Protein AF-A0A507FPJ9-F1 (afdb_monomer_lite)

pLDDT: mean 82.04, std 20.24, range [40.84, 98.62]

Sequence (189 aa):
MPSSQLAMTQQPSKKLVHKPDETGFRNPSKPIAIPNSRVRCTSAMMDSIQPDQQEMPRGVCVKAYHLKPRGYTSLADWLRTPGNVLVTRAGCLPFTHPDTGHEMLLRYKASTWANPFKISQYGLAKSLELYREHLEQLLARNPVLLREFCKLKDAKEIGCFCGPDVQCHRDILLQVLDSKLHRPRADVK

Organism: NCBI:txid246404

InterPro domains:
  IPR025475 Domain of unknown function DUF4326 [PF14216] (82-178)

Secondary structure (DSSP, 8-state):
------------------PPP---------PPPPP-------------------PPPEEEE-SHHHHGGGT-SSHHHHHHSTTEEE-SPPEEEEEE-TTT--EEEEEEPPPTT---S-HHHHHHHHHHHHHHHHHHHHHHH-HHHHHHHHGGGG-SEEEESS-TTS--HHHHHHHHHHHHHS-------

Structure (mmCIF, N/CA/C/O backbone):
data_AF-A0A507FPJ9-F1
#
_entry.id   AF-A0A507FPJ9-F1
#
loop_
_atom_site.group_PDB
_atom_site.id
_atom_site.type_symbol
_atom_site.label_atom_id
_atom_site.label_alt_id
_atom_site.label_comp_id
_atom_site.label_asym_id
_atom_site.label_entity_id
_atom_site.label_seq_id
_atom_site.pdbx_PDB_ins_code
_atom_site.Cartn_x
_atom_site.Cartn_y
_atom_site.Cartn_z
_atom_site.occupancy
_atom_site.B_iso_or_equiv
_atom_site.auth_seq_id
_atom_site.auth_comp_id
_atom_site.auth_asym_id
_atom_site.auth_atom_id
_atom_site.pdbx_PDB_model_num
ATOM 1 N N . MET A 1 1 ? 38.459 -16.869 51.931 1.00 44.16 1 MET A N 1
ATOM 2 C CA . MET A 1 1 ? 39.891 -16.553 51.717 1.00 44.16 1 MET A CA 1
ATOM 3 C C . MET A 1 1 ? 40.460 -17.610 50.780 1.00 44.16 1 MET A C 1
ATOM 5 O O . MET A 1 1 ? 40.167 -18.764 51.075 1.00 44.16 1 MET A O 1
ATOM 9 N N . PRO A 1 2 ? 41.233 -17.304 49.716 1.00 62.56 2 PRO A N 1
ATOM 10 C CA . PRO A 1 2 ? 41.635 -16.015 49.114 1.00 62.56 2 PRO A CA 1
ATOM 11 C C . PRO A 1 2 ? 40.842 -15.728 47.809 1.00 62.56 2 PRO A C 1
ATOM 13 O O . PRO A 1 2 ? 40.260 -16.632 47.225 1.00 62.56 2 PRO A O 1
ATOM 16 N N . SER A 1 3 ? 40.560 -14.476 47.445 1.00 49.38 3 SER A N 1
ATOM 17 C CA . SER A 1 3 ? 41.433 -13.510 46.744 1.00 49.38 3 SER A CA 1
ATOM 18 C C . SER A 1 3 ? 41.911 -13.977 45.369 1.00 49.38 3 SER A C 1
ATOM 20 O O . SER A 1 3 ? 42.763 -14.851 45.286 1.00 49.38 3 SER A O 1
ATOM 22 N N . SER A 1 4 ? 41.428 -13.302 44.322 1.00 56.62 4 SER A N 1
ATOM 23 C CA . SER A 1 4 ? 42.289 -12.746 43.271 1.00 56.62 4 SER A CA 1
ATOM 24 C C . SER A 1 4 ? 41.540 -11.653 42.511 1.00 56.62 4 SER A C 1
ATOM 26 O O . SER A 1 4 ? 40.623 -11.903 41.734 1.00 56.62 4 SER A O 1
ATOM 28 N N . GLN A 1 5 ? 41.935 -10.418 42.814 1.00 57.00 5 GLN A N 1
ATOM 29 C CA . GLN A 1 5 ? 41.688 -9.225 42.017 1.00 57.00 5 GLN A CA 1
ATOM 30 C C . GLN A 1 5 ? 42.571 -9.268 40.765 1.00 57.00 5 GLN A C 1
ATOM 32 O O . GLN A 1 5 ? 43.706 -9.729 40.849 1.00 57.00 5 GLN A O 1
ATOM 37 N N . LEU A 1 6 ? 42.111 -8.683 39.658 1.00 57.69 6 LEU A N 1
ATOM 38 C CA . LEU A 1 6 ? 42.994 -7.972 38.729 1.00 57.69 6 LEU A CA 1
ATOM 39 C C . LEU A 1 6 ? 42.189 -6.946 37.923 1.00 57.69 6 LEU A C 1
ATOM 41 O O . LEU A 1 6 ? 41.309 -7.274 37.131 1.00 57.69 6 LEU A O 1
ATOM 45 N N . ALA A 1 7 ? 42.492 -5.684 38.213 1.00 54.84 7 ALA A N 1
ATOM 46 C CA . ALA A 1 7 ? 42.099 -4.493 37.476 1.00 54.84 7 ALA A CA 1
ATOM 47 C C . ALA A 1 7 ? 42.835 -4.415 36.131 1.00 54.84 7 ALA A C 1
ATOM 49 O O . ALA A 1 7 ? 43.941 -4.934 36.059 1.00 54.84 7 ALA A O 1
ATOM 50 N N . MET A 1 8 ? 42.279 -3.700 35.142 1.00 53.06 8 MET A N 1
ATOM 51 C CA . MET A 1 8 ? 43.000 -2.922 34.109 1.00 53.06 8 MET A CA 1
ATOM 52 C C . MET A 1 8 ? 41.997 -2.018 33.355 1.00 53.06 8 MET A C 1
ATOM 54 O O . MET A 1 8 ? 41.045 -2.507 32.760 1.00 53.06 8 MET A O 1
ATOM 58 N N . THR A 1 9 ? 41.961 -0.718 33.665 1.00 50.44 9 THR A N 1
ATOM 59 C CA . THR A 1 9 ? 42.582 0.437 32.964 1.00 50.44 9 THR A CA 1
ATOM 60 C C . THR A 1 9 ? 41.746 1.045 31.828 1.00 50.44 9 THR A C 1
ATOM 62 O O . THR A 1 9 ? 41.340 0.394 30.875 1.00 50.44 9 THR A O 1
ATOM 65 N N . GLN A 1 10 ? 41.509 2.349 31.979 1.00 54.31 10 GLN A N 1
ATOM 66 C CA . GLN A 1 10 ? 40.738 3.251 31.123 1.00 54.31 10 GLN A CA 1
ATOM 67 C C . GLN A 1 10 ? 41.487 3.617 29.832 1.00 54.31 10 GLN A C 1
ATOM 69 O O . GLN A 1 10 ? 42.711 3.719 29.858 1.00 54.31 10 GLN A O 1
ATOM 74 N N . GLN A 1 11 ? 40.755 4.021 28.786 1.00 58.66 11 GLN A N 1
ATOM 75 C CA . GLN A 1 11 ? 41.197 5.095 27.884 1.00 58.66 11 GLN A CA 1
ATOM 76 C C . GLN A 1 11 ? 40.006 5.947 27.394 1.00 58.66 11 GLN A C 1
ATOM 78 O O . GLN A 1 11 ? 39.031 5.392 26.886 1.00 58.66 11 GLN A O 1
ATOM 83 N N . PRO A 1 12 ? 40.072 7.290 27.492 1.00 59.50 12 PRO A N 1
ATOM 84 C CA . PRO A 1 12 ? 39.105 8.191 26.873 1.00 59.50 12 PRO A CA 1
ATOM 85 C C . PRO A 1 12 ? 39.518 8.558 25.437 1.00 59.50 12 PRO A C 1
ATOM 87 O O . PRO A 1 12 ? 40.620 9.051 25.192 1.00 59.50 12 PRO A O 1
ATOM 90 N N . SER A 1 13 ? 38.606 8.373 24.479 1.00 56.75 13 SER A N 1
ATOM 91 C CA . SER A 1 13 ? 38.793 8.822 23.094 1.00 56.75 13 SER A CA 1
ATOM 92 C C . SER A 1 13 ? 38.478 10.312 22.957 1.00 56.75 13 SER A C 1
ATOM 94 O O . SER A 1 13 ? 37.319 10.721 22.972 1.00 56.75 13 SER A O 1
ATOM 96 N N . LYS A 1 14 ? 39.521 11.128 22.778 1.00 55.34 14 LYS A N 1
ATOM 97 C CA . LYS A 1 14 ? 39.407 12.495 22.255 1.00 55.34 14 LYS A CA 1
ATOM 98 C C . LYS A 1 14 ? 39.259 12.432 20.735 1.00 55.34 14 LYS A C 1
ATOM 100 O O . LYS A 1 14 ? 40.135 11.893 20.062 1.00 55.34 14 LYS A O 1
ATOM 105 N N . LYS A 1 15 ? 38.222 13.060 20.183 1.00 56.34 15 LYS A N 1
ATOM 106 C CA . LYS A 1 15 ? 38.240 13.537 18.795 1.00 56.34 15 LYS A CA 1
ATOM 107 C C . LYS A 1 15 ? 37.747 14.981 18.732 1.00 56.34 15 LYS A C 1
ATOM 109 O O . LYS A 1 15 ? 36.576 15.260 18.964 1.00 56.34 15 LYS A O 1
ATOM 114 N N . LEU A 1 16 ? 38.698 15.867 18.409 1.00 50.78 16 LEU A N 1
ATOM 115 C CA . LEU A 1 16 ? 38.481 17.076 17.607 1.00 50.78 16 LEU A CA 1
ATOM 116 C C . LEU A 1 16 ? 37.726 16.659 16.320 1.00 50.78 16 LEU A C 1
ATOM 118 O O . LEU A 1 16 ? 37.778 15.494 15.934 1.00 50.78 16 LEU A O 1
ATOM 122 N N . VAL A 1 17 ? 36.981 17.488 15.600 1.00 49.41 17 VAL A N 1
ATOM 123 C CA . VAL A 1 17 ? 37.379 18.636 14.764 1.00 49.41 17 VAL A CA 1
ATOM 124 C C . VAL A 1 17 ? 36.039 19.064 14.084 1.00 49.41 17 VAL A C 1
ATOM 126 O O . VAL A 1 17 ? 35.241 18.183 13.778 1.00 49.41 17 VAL A O 1
ATOM 129 N N . HIS A 1 18 ? 35.613 20.319 13.915 1.00 47.72 18 HIS A N 1
ATOM 130 C CA . HIS A 1 18 ? 35.969 21.283 12.857 1.00 47.72 18 HIS A CA 1
ATOM 131 C C . HIS A 1 18 ? 35.068 22.521 13.025 1.00 47.72 18 HIS A C 1
ATOM 133 O O . HIS A 1 18 ? 33.878 22.390 13.308 1.00 47.72 18 HIS A O 1
ATOM 139 N N . LYS A 1 19 ? 35.641 23.710 12.814 1.00 55.19 19 LYS A N 1
ATOM 140 C CA . LYS A 1 19 ? 34.914 24.973 12.625 1.00 55.19 19 LYS A CA 1
ATOM 141 C C . LYS A 1 19 ? 34.424 25.062 11.171 1.00 55.19 19 LYS A C 1
ATOM 143 O O . LYS A 1 19 ? 35.196 24.683 10.291 1.00 55.19 19 LYS A O 1
ATOM 148 N N . PRO A 1 20 ? 33.213 25.570 10.896 1.00 60.06 20 PRO A N 1
ATOM 149 C CA . PRO A 1 20 ? 32.825 25.950 9.545 1.00 60.06 20 PRO A CA 1
ATOM 150 C C . PRO A 1 20 ? 33.378 27.335 9.176 1.00 60.06 20 PRO A C 1
ATOM 152 O O . PRO A 1 20 ? 33.357 28.268 9.977 1.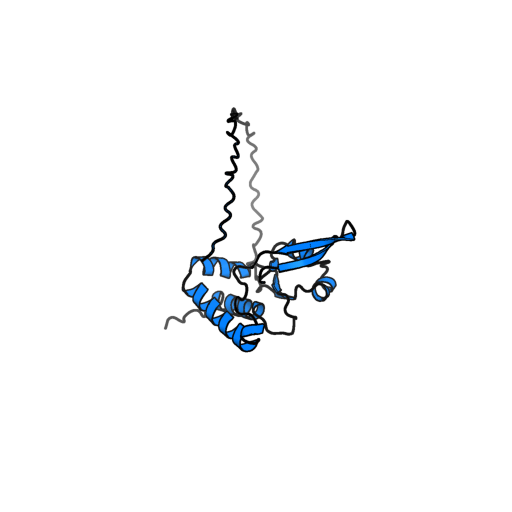00 60.06 20 PRO A O 1
ATOM 155 N N . ASP A 1 21 ? 33.899 27.400 7.956 1.00 47.50 21 ASP A N 1
ATOM 156 C CA . ASP A 1 21 ? 34.460 28.557 7.266 1.00 47.50 21 ASP A CA 1
ATOM 157 C C . ASP A 1 21 ? 33.311 29.373 6.640 1.00 47.50 21 ASP A C 1
ATOM 159 O O . ASP A 1 21 ? 32.566 28.861 5.799 1.00 47.50 21 ASP A O 1
ATOM 163 N N . GLU A 1 22 ? 33.113 30.615 7.089 1.00 49.97 22 GLU A N 1
ATOM 164 C CA . GLU A 1 22 ? 32.099 31.527 6.552 1.00 49.97 22 GLU A CA 1
ATOM 165 C C . GLU A 1 22 ? 32.683 32.314 5.376 1.00 49.97 22 GLU A C 1
ATOM 167 O O . GLU A 1 22 ? 33.272 33.384 5.537 1.00 49.97 22 GLU A O 1
ATOM 172 N N . THR A 1 23 ? 32.497 31.792 4.163 1.00 56.59 23 THR A N 1
ATOM 173 C CA . THR A 1 23 ? 32.801 32.522 2.929 1.00 56.59 23 THR A CA 1
ATOM 174 C C . THR A 1 23 ? 31.520 33.107 2.339 1.00 56.59 23 THR A C 1
ATOM 176 O O . THR A 1 23 ? 30.575 32.413 1.964 1.00 56.59 23 THR A O 1
ATOM 179 N N . GLY A 1 24 ? 31.479 34.439 2.323 1.00 49.75 24 GLY A N 1
ATOM 180 C CA . GLY A 1 24 ? 30.338 35.238 1.907 1.00 49.75 24 GLY A CA 1
ATOM 181 C C . GLY A 1 24 ? 30.054 35.183 0.408 1.00 49.75 24 GLY A C 1
ATOM 182 O O . GLY A 1 24 ? 30.927 35.418 -0.425 1.00 49.75 24 GLY A O 1
ATOM 183 N N . PHE A 1 25 ? 28.779 34.996 0.074 1.00 44.78 25 PHE A N 1
ATOM 184 C CA . PHE A 1 25 ? 28.237 35.289 -1.247 1.00 44.78 25 PHE A CA 1
ATOM 185 C C . PHE A 1 25 ? 27.666 36.712 -1.259 1.00 44.78 25 PHE A C 1
ATOM 187 O O . PHE A 1 25 ? 26.580 36.975 -0.745 1.00 44.78 25 PHE A O 1
ATOM 194 N N . ARG A 1 26 ? 28.405 37.646 -1.867 1.00 48.84 26 ARG A N 1
ATOM 195 C CA . ARG A 1 26 ? 27.863 38.932 -2.326 1.00 48.84 26 ARG A CA 1
ATOM 196 C C . ARG A 1 26 ? 27.195 38.707 -3.679 1.00 48.84 26 ARG A C 1
ATOM 198 O O . ARG A 1 26 ? 27.862 38.294 -4.621 1.00 48.84 26 ARG A O 1
ATOM 205 N N . ASN A 1 27 ? 25.907 39.013 -3.780 1.00 57.03 27 ASN A N 1
ATOM 206 C CA . ASN A 1 27 ? 25.161 38.972 -5.034 1.00 57.03 27 ASN A CA 1
ATOM 207 C C . ASN A 1 27 ? 24.647 40.389 -5.348 1.00 57.03 27 ASN A C 1
ATOM 209 O O . ASN A 1 27 ? 23.711 40.841 -4.688 1.00 57.03 27 ASN A O 1
ATOM 213 N N . PRO A 1 28 ? 25.268 41.146 -6.272 1.00 56.72 28 PRO A N 1
ATOM 214 C CA . PRO A 1 28 ? 24.718 42.417 -6.712 1.00 56.72 28 PRO A CA 1
ATOM 215 C C . PRO A 1 28 ? 23.697 42.206 -7.835 1.00 56.72 28 PRO A C 1
ATOM 217 O O . PRO A 1 28 ? 24.015 41.799 -8.954 1.00 56.72 28 PRO A O 1
ATOM 220 N N . SER A 1 29 ? 22.456 42.535 -7.492 1.00 48.34 29 SER A N 1
ATOM 221 C CA . SER A 1 29 ? 21.291 42.707 -8.349 1.00 48.34 29 SER A CA 1
ATOM 222 C C . SER A 1 29 ? 21.609 43.470 -9.640 1.00 48.34 29 SER A C 1
ATOM 224 O O . SER A 1 29 ? 22.095 44.600 -9.598 1.00 48.34 29 SER A O 1
ATOM 226 N N . LYS A 1 30 ? 21.246 42.895 -10.792 1.00 58.66 30 LYS A N 1
ATOM 227 C CA . LYS A 1 30 ? 21.051 43.643 -12.041 1.00 58.66 30 LYS A CA 1
ATOM 228 C C . LYS A 1 30 ? 19.559 43.642 -12.392 1.00 58.66 30 LYS A C 1
ATOM 230 O O . LYS A 1 30 ? 18.979 42.559 -12.465 1.00 58.66 30 LYS A O 1
ATOM 235 N N . PRO A 1 31 ? 18.928 44.804 -12.624 1.00 57.19 31 PRO A N 1
ATOM 236 C CA . PRO A 1 31 ? 17.577 44.855 -13.163 1.00 57.19 31 PRO A CA 1
ATOM 237 C C . PRO A 1 31 ? 17.602 44.508 -14.657 1.00 57.19 31 PRO A C 1
ATOM 239 O O . PRO A 1 31 ? 18.295 45.146 -15.449 1.00 57.19 31 PRO A O 1
ATOM 242 N N . ILE A 1 32 ? 16.849 43.475 -15.036 1.00 54.34 32 ILE A N 1
ATOM 243 C CA . ILE A 1 32 ? 16.578 43.124 -16.432 1.00 54.34 32 ILE A CA 1
ATOM 244 C C . ILE A 1 32 ? 15.451 44.036 -16.925 1.00 54.34 32 ILE A C 1
ATOM 246 O O . ILE A 1 32 ? 14.364 44.061 -16.348 1.00 54.34 32 ILE A O 1
ATOM 250 N N . ALA A 1 33 ? 15.721 44.796 -17.984 1.00 53.12 33 ALA A N 1
ATOM 251 C CA . ALA A 1 33 ? 14.727 45.595 -18.687 1.00 53.12 33 ALA A CA 1
ATOM 252 C C . ALA A 1 33 ? 13.754 44.676 -19.444 1.00 53.12 33 ALA A C 1
ATOM 254 O O . ALA A 1 33 ? 14.173 43.856 -20.260 1.00 53.12 33 ALA A O 1
ATOM 255 N N . ILE A 1 34 ? 12.455 44.822 -19.176 1.00 50.16 34 ILE A N 1
ATOM 256 C CA . ILE A 1 34 ? 11.380 44.109 -19.872 1.00 50.16 34 ILE A CA 1
ATOM 257 C C . ILE A 1 34 ? 10.914 44.980 -21.049 1.00 50.16 34 ILE A C 1
ATOM 259 O O . ILE A 1 34 ? 10.436 46.093 -20.812 1.00 50.16 34 ILE A O 1
ATOM 263 N N . PRO A 1 35 ? 11.007 44.521 -22.311 1.00 56.12 35 PRO A N 1
ATOM 264 C CA . PRO A 1 35 ? 10.368 45.208 -23.421 1.00 56.12 35 PRO A CA 1
ATOM 265 C C . PRO A 1 35 ? 8.852 44.985 -23.389 1.00 56.12 35 PRO A C 1
ATOM 267 O O . PRO A 1 35 ? 8.339 43.865 -23.361 1.00 56.12 35 PRO A O 1
ATOM 270 N N . ASN A 1 36 ? 8.146 46.108 -23.403 1.00 54.97 36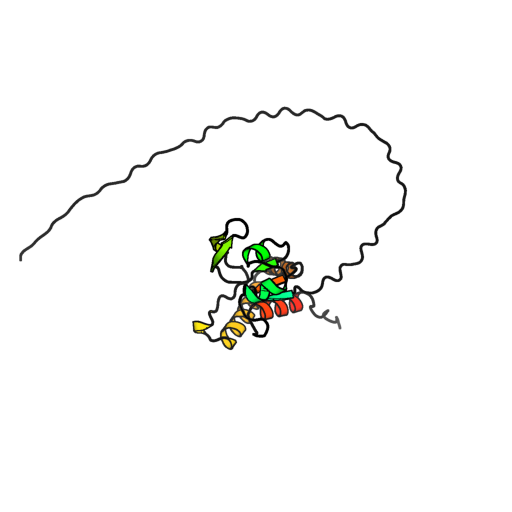 ASN A N 1
ATOM 271 C CA . ASN A 1 36 ? 6.700 46.232 -23.404 1.00 54.97 36 ASN A CA 1
ATOM 272 C C . ASN A 1 36 ? 6.152 45.788 -24.775 1.00 54.97 36 ASN A C 1
ATOM 274 O O . ASN A 1 36 ? 6.071 46.589 -25.706 1.00 54.97 36 ASN A O 1
ATOM 278 N N . SER A 1 37 ? 5.815 44.503 -24.926 1.00 52.41 37 SER A N 1
ATOM 279 C CA . SER A 1 37 ? 5.116 44.009 -26.116 1.00 52.41 37 SER A CA 1
ATOM 280 C C . SER A 1 37 ? 3.628 43.850 -25.812 1.00 52.41 37 SER A C 1
ATOM 282 O O . SER A 1 37 ? 3.195 43.002 -25.034 1.00 52.41 37 SER A O 1
ATOM 284 N N . ARG A 1 38 ? 2.832 44.735 -26.421 1.00 58.69 38 ARG A N 1
ATOM 285 C CA . ARG A 1 38 ? 1.375 44.622 -26.517 1.00 58.69 38 ARG A CA 1
ATOM 286 C C . ARG A 1 38 ? 1.032 43.329 -27.254 1.00 58.69 38 ARG A C 1
ATOM 288 O O . ARG A 1 38 ? 0.959 43.319 -28.482 1.00 58.69 38 ARG A O 1
ATOM 295 N N . VAL A 1 39 ? 0.775 42.261 -26.512 1.00 53.50 39 VAL A N 1
ATOM 296 C CA . VAL A 1 39 ? 0.065 41.101 -27.047 1.00 53.50 39 VAL A CA 1
ATOM 297 C C . VAL A 1 39 ? -1.424 41.416 -26.981 1.00 53.50 39 VAL A C 1
ATOM 299 O O . VAL A 1 39 ? -1.984 41.689 -25.920 1.00 53.50 39 VAL A O 1
ATOM 302 N N . ARG A 1 40 ? -2.048 41.460 -28.159 1.00 49.88 40 ARG A N 1
ATOM 303 C CA . ARG A 1 40 ? -3.495 41.588 -28.320 1.00 49.88 40 ARG A CA 1
ATOM 304 C C . ARG A 1 40 ? -4.152 40.365 -27.679 1.00 49.88 40 ARG A C 1
ATOM 306 O O . ARG A 1 40 ? -3.887 39.248 -2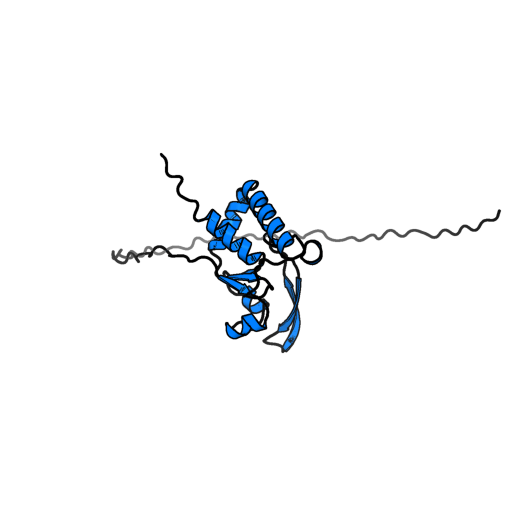8.109 1.00 49.88 40 ARG A O 1
ATOM 313 N N . CYS A 1 41 ? -5.017 40.585 -26.690 1.00 44.09 41 CYS A N 1
ATOM 314 C CA . CYS A 1 41 ? -5.957 39.572 -26.220 1.00 44.09 41 CYS A CA 1
ATOM 315 C C . CYS A 1 41 ? -6.896 39.192 -27.368 1.00 44.09 41 CYS A C 1
ATOM 317 O O . CYS A 1 41 ? -7.883 39.880 -27.626 1.00 44.09 41 CYS A O 1
ATOM 319 N N . THR A 1 42 ? -6.600 38.094 -28.057 1.00 51.22 42 THR A N 1
ATOM 320 C CA . THR A 1 42 ? -7.634 37.323 -28.740 1.00 51.22 42 THR A CA 1
ATOM 321 C C . THR A 1 42 ? -8.346 36.491 -27.682 1.00 51.22 42 THR A C 1
ATOM 323 O O . THR A 1 42 ? -7.787 35.556 -27.115 1.00 51.22 42 THR A O 1
ATOM 326 N N . SER A 1 43 ? -9.568 36.916 -27.376 1.00 55.72 43 SER A N 1
ATOM 327 C CA . SER A 1 43 ? -10.585 36.118 -26.699 1.00 55.72 43 SER A CA 1
ATOM 328 C C . SER A 1 43 ? -10.839 34.824 -27.493 1.00 55.72 43 SER A C 1
ATOM 330 O O . SER A 1 43 ? -10.769 34.861 -28.720 1.00 55.72 43 SER A O 1
ATOM 332 N N . ALA A 1 44 ? -11.174 33.734 -26.794 1.00 54.69 4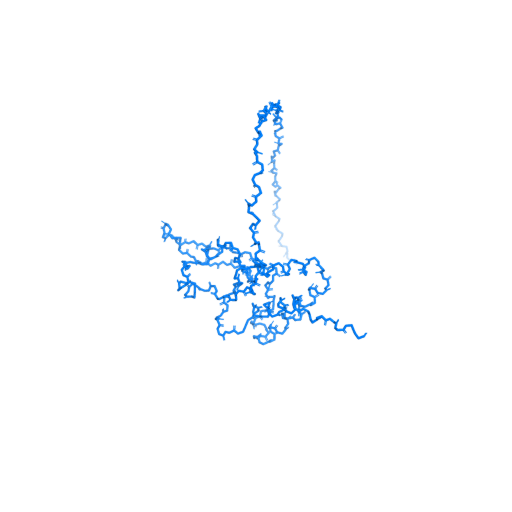4 ALA A N 1
ATOM 333 C CA . ALA A 1 44 ? -11.173 32.321 -27.218 1.00 54.69 44 ALA A CA 1
ATOM 334 C C . ALA A 1 44 ? -9.768 31.693 -27.127 1.00 54.69 44 ALA A C 1
ATOM 336 O O . ALA A 1 44 ? -8.888 32.002 -27.914 1.00 54.69 44 ALA A O 1
ATOM 337 N N . MET A 1 45 ? -9.466 30.819 -26.167 1.00 51.25 45 MET A N 1
ATOM 338 C CA . MET A 1 45 ? -10.215 29.605 -25.853 1.00 51.25 45 MET A CA 1
ATOM 339 C C . MET A 1 45 ? -10.221 29.383 -24.337 1.00 51.25 45 MET A C 1
ATOM 341 O O . MET A 1 45 ? -9.182 29.184 -23.716 1.00 51.25 45 MET A O 1
ATOM 345 N N . MET A 1 46 ? -11.405 29.455 -23.730 1.00 52.22 46 MET A N 1
ATOM 346 C CA . MET A 1 46 ? -11.624 28.877 -22.411 1.00 52.22 46 MET A CA 1
ATOM 347 C C . MET A 1 46 ? -11.678 27.368 -22.613 1.00 52.22 46 MET A C 1
ATOM 349 O O . MET A 1 46 ? -12.734 26.823 -22.941 1.00 52.22 46 MET A O 1
ATOM 353 N N . ASP A 1 47 ? -10.523 26.717 -22.485 1.00 51.75 47 ASP A N 1
ATOM 354 C CA . ASP A 1 47 ? -10.456 25.269 -22.363 1.00 51.75 47 ASP A CA 1
ATOM 355 C C . ASP A 1 47 ? -11.390 24.865 -21.228 1.00 51.75 47 ASP A C 1
ATOM 357 O O . ASP A 1 47 ? -11.222 25.230 -20.062 1.00 51.75 47 ASP A O 1
ATOM 361 N N . SER A 1 48 ? -12.453 24.176 -21.621 1.00 55.25 48 SER A N 1
ATOM 362 C CA . SER A 1 48 ? -13.427 23.604 -20.716 1.00 55.25 48 SER A CA 1
ATOM 363 C C . SER A 1 48 ? -12.702 22.539 -19.906 1.00 55.25 48 SER A C 1
ATOM 365 O O . SER A 1 48 ? -12.544 21.410 -20.365 1.00 55.25 48 SER A O 1
ATOM 367 N N . ILE A 1 49 ? -12.221 22.916 -18.720 1.00 58.09 49 ILE A N 1
ATOM 368 C CA . ILE A 1 49 ? -11.728 21.981 -17.713 1.00 58.09 49 ILE A CA 1
ATOM 369 C C . ILE A 1 49 ? -12.931 21.115 -17.338 1.00 58.09 49 ILE A C 1
ATOM 371 O O . ILE A 1 49 ? -13.770 21.498 -16.523 1.00 58.09 49 ILE A O 1
ATOM 375 N N . GLN A 1 50 ? -13.064 19.977 -18.016 1.00 54.09 50 GLN A N 1
ATOM 376 C CA . GLN A 1 50 ? -13.985 18.920 -17.628 1.00 54.09 50 GLN A CA 1
ATOM 377 C C . GLN A 1 50 ? -13.638 18.555 -16.176 1.00 54.09 50 GLN A C 1
ATOM 379 O O . GLN A 1 50 ? -12.454 18.358 -15.886 1.00 54.09 50 GLN A O 1
ATOM 384 N N . PRO A 1 51 ? -14.609 18.520 -15.246 1.00 47.53 51 PRO A N 1
ATOM 385 C CA . PRO A 1 51 ? -14.339 18.096 -13.883 1.00 47.53 51 PRO A CA 1
ATOM 386 C C . PRO A 1 51 ? -13.807 16.666 -13.936 1.00 47.53 51 PRO A C 1
ATOM 388 O O . PRO A 1 51 ? -14.505 15.758 -14.386 1.00 47.53 51 PRO A O 1
ATOM 391 N N . ASP A 1 52 ? -12.550 16.518 -13.525 1.00 52.28 52 ASP A N 1
ATOM 392 C CA . ASP A 1 52 ? -11.831 15.257 -13.403 1.00 52.28 52 ASP A CA 1
ATOM 393 C C . ASP A 1 52 ? -12.705 14.273 -12.619 1.00 52.28 52 ASP A C 1
ATOM 395 O O . ASP A 1 52 ? -12.907 14.412 -11.409 1.00 52.28 52 ASP A O 1
ATOM 399 N N . GLN A 1 53 ? -13.312 13.324 -13.334 1.00 52.81 53 GLN A N 1
ATOM 400 C CA . GLN A 1 53 ? -14.015 12.181 -12.760 1.00 52.81 53 GLN A CA 1
ATOM 401 C C . GLN A 1 53 ? -12.943 11.254 -12.191 1.00 52.81 53 GLN A C 1
ATOM 403 O O . GLN A 1 53 ? -12.650 10.200 -12.750 1.00 52.81 53 GLN A O 1
ATOM 408 N N . GLN A 1 54 ? -12.271 11.703 -11.135 1.00 59.19 54 GLN A N 1
ATOM 409 C CA . GLN A 1 54 ? -11.112 11.005 -10.618 1.00 59.19 54 GLN A CA 1
ATOM 410 C C . GLN A 1 54 ? -11.598 9.755 -9.881 1.00 59.19 54 GLN A C 1
ATOM 412 O O . GLN A 1 54 ? -12.139 9.824 -8.775 1.00 59.19 54 GLN A O 1
ATOM 417 N N . GLU A 1 55 ? -11.472 8.613 -10.554 1.00 84.06 55 GLU A N 1
ATOM 418 C CA . GLU A 1 55 ? -11.801 7.297 -10.016 1.00 84.06 55 GLU A CA 1
ATOM 419 C C . GLU A 1 55 ? -10.901 6.955 -8.818 1.00 84.06 55 GLU A C 1
ATOM 421 O O . GLU A 1 55 ? -9.755 7.398 -8.721 1.00 84.06 55 GLU A O 1
ATOM 426 N N . MET A 1 56 ? -11.414 6.132 -7.901 1.00 93.56 56 MET A N 1
ATOM 427 C CA . MET A 1 56 ? -10.649 5.648 -6.751 1.00 93.56 56 MET A CA 1
ATOM 428 C C . MET A 1 56 ? -9.337 4.961 -7.183 1.00 93.56 56 MET A C 1
ATOM 430 O O . MET A 1 56 ? -9.323 4.217 -8.170 1.00 93.56 56 MET A O 1
ATOM 434 N N . PRO A 1 57 ? -8.238 5.123 -6.420 1.00 96.25 57 PRO A N 1
ATOM 435 C CA . PRO A 1 57 ? -6.961 4.485 -6.724 1.00 96.25 57 PRO A CA 1
ATOM 436 C C . PRO A 1 57 ? -7.089 2.965 -6.838 1.00 96.25 57 PRO A C 1
ATOM 438 O O . PRO A 1 57 ? -7.716 2.303 -6.006 1.00 96.25 57 PRO A O 1
ATOM 441 N N . ARG A 1 58 ? -6.399 2.374 -7.819 1.00 95.94 58 ARG A N 1
ATOM 442 C CA . ARG A 1 58 ? -6.404 0.916 -7.987 1.00 95.94 58 ARG A CA 1
ATOM 443 C C . ARG A 1 58 ? -5.549 0.232 -6.928 1.00 95.94 58 ARG A C 1
ATOM 445 O O . ARG A 1 58 ? -4.380 0.571 -6.738 1.00 95.94 58 ARG A O 1
ATOM 452 N N . GLY A 1 59 ? -6.089 -0.809 -6.303 1.00 96.81 59 GLY A N 1
ATOM 453 C CA . GLY A 1 59 ? -5.306 -1.694 -5.450 1.00 96.81 59 GLY A CA 1
ATOM 454 C C . GLY A 1 59 ? -4.434 -2.647 -6.272 1.00 96.81 59 GLY A C 1
ATOM 455 O O . GLY A 1 59 ? -4.926 -3.298 -7.191 1.00 96.81 59 GLY A O 1
ATOM 456 N N . VAL A 1 60 ? -3.136 -2.747 -5.962 1.00 97.12 60 VAL A N 1
ATOM 457 C CA . VAL A 1 60 ? -2.203 -3.594 -6.726 1.00 97.12 60 VAL A CA 1
ATOM 458 C C . VAL A 1 60 ? -1.354 -4.505 -5.838 1.00 97.12 60 VAL A C 1
ATOM 460 O O . VAL A 1 60 ? -0.971 -4.151 -4.715 1.00 97.12 60 VAL A O 1
ATOM 463 N N . CYS A 1 61 ? -1.058 -5.705 -6.348 1.00 97.81 61 CYS A N 1
ATOM 464 C CA . CYS A 1 61 ? -0.015 -6.569 -5.803 1.00 97.81 61 CYS A CA 1
ATOM 465 C C . CYS A 1 61 ? 1.333 -6.177 -6.417 1.00 97.81 61 CYS A C 1
ATOM 467 O O . CYS A 1 61 ? 1.495 -6.238 -7.634 1.00 97.81 61 CYS A O 1
ATOM 469 N N . VAL A 1 62 ? 2.311 -5.817 -5.587 1.00 97.50 62 VAL A N 1
ATOM 470 C CA . VAL A 1 62 ? 3.621 -5.330 -6.054 1.00 97.50 62 VAL A CA 1
ATOM 471 C C . VAL A 1 62 ? 4.692 -6.423 -6.152 1.00 97.50 62 VAL A C 1
ATOM 473 O O . VAL A 1 62 ? 5.884 -6.137 -6.267 1.00 97.50 62 VAL A O 1
ATOM 476 N N . LYS A 1 63 ? 4.298 -7.702 -6.093 1.00 95.75 63 LYS A N 1
ATOM 477 C CA . LYS A 1 63 ? 5.223 -8.808 -6.372 1.00 95.75 63 LYS A CA 1
ATOM 478 C C . LYS A 1 63 ? 5.621 -8.782 -7.850 1.00 95.75 63 LYS A C 1
ATOM 480 O O . LYS A 1 63 ? 4.778 -8.565 -8.716 1.00 95.75 63 LYS A O 1
ATOM 485 N N . ALA A 1 64 ? 6.891 -9.069 -8.140 1.00 93.31 64 ALA A N 1
ATOM 486 C CA . ALA A 1 64 ? 7.461 -8.928 -9.482 1.00 93.31 64 ALA A CA 1
ATOM 487 C C . ALA A 1 64 ? 6.646 -9.638 -10.580 1.00 93.31 64 ALA A C 1
ATOM 489 O O . ALA A 1 64 ? 6.429 -9.068 -11.643 1.00 93.31 64 ALA A O 1
ATOM 490 N N . TYR A 1 65 ? 6.135 -10.845 -10.323 1.00 94.81 65 TYR A N 1
ATOM 491 C CA . TYR A 1 65 ? 5.354 -11.589 -11.320 1.00 94.81 65 TYR A CA 1
ATOM 492 C C . TYR A 1 65 ? 3.978 -10.972 -11.633 1.00 94.81 65 TYR A C 1
ATOM 494 O O . TYR A 1 65 ? 3.451 -11.215 -12.711 1.00 94.81 65 TYR A O 1
ATOM 502 N N . HIS A 1 66 ? 3.414 -10.149 -10.741 1.00 96.19 66 HIS A N 1
ATOM 503 C CA . HIS A 1 66 ? 2.190 -9.377 -11.006 1.00 96.19 66 HIS A CA 1
ATOM 504 C C . HIS A 1 66 ? 2.474 -8.012 -11.646 1.00 96.19 66 HIS A C 1
ATOM 506 O O . HIS A 1 66 ? 1.616 -7.457 -12.330 1.00 96.19 66 HIS A O 1
ATOM 512 N N . LEU A 1 67 ? 3.674 -7.471 -11.433 1.00 95.69 67 LEU A N 1
ATOM 513 C CA . LEU A 1 67 ? 4.119 -6.206 -12.012 1.00 95.69 67 LEU A CA 1
ATOM 514 C C . LEU A 1 67 ? 4.548 -6.357 -13.482 1.00 95.69 67 LEU A C 1
ATOM 516 O O . LEU A 1 67 ? 4.194 -5.514 -14.305 1.00 95.69 67 LEU A O 1
ATOM 520 N N . LYS A 1 68 ? 5.228 -7.456 -13.834 1.00 94.38 68 LYS A N 1
ATOM 521 C CA . LYS A 1 68 ? 5.739 -7.712 -15.194 1.00 94.38 68 LYS A CA 1
ATOM 522 C C . LYS A 1 68 ? 4.672 -7.642 -16.298 1.00 94.38 68 LYS A C 1
ATOM 524 O O . LYS A 1 68 ? 4.897 -6.905 -17.254 1.00 94.38 68 LYS A O 1
ATOM 529 N N . PRO A 1 69 ? 3.497 -8.299 -16.182 1.00 96.31 69 PRO A N 1
ATOM 530 C CA . PRO A 1 69 ? 2.444 -8.199 -17.199 1.00 96.31 69 PRO A CA 1
ATOM 531 C C . PRO A 1 69 ? 1.896 -6.779 -17.401 1.00 96.31 69 PRO A C 1
ATOM 533 O O . PRO A 1 69 ? 1.221 -6.517 -18.387 1.00 96.31 69 PRO A O 1
ATOM 536 N N . ARG A 1 70 ? 2.172 -5.859 -16.469 1.00 94.69 70 ARG A N 1
ATOM 537 C CA . ARG A 1 70 ? 1.733 -4.457 -16.506 1.00 94.69 70 ARG A CA 1
ATOM 538 C C . ARG A 1 70 ? 2.809 -3.510 -17.046 1.00 94.69 70 ARG A C 1
ATOM 540 O O . ARG A 1 70 ? 2.628 -2.300 -16.978 1.00 94.69 70 ARG A O 1
ATOM 547 N N . GLY A 1 71 ? 3.931 -4.047 -17.531 1.00 95.56 71 GLY A N 1
ATOM 548 C CA . GLY A 1 71 ? 5.046 -3.269 -18.077 1.00 95.56 71 GLY A CA 1
ATOM 549 C C . GLY A 1 71 ? 6.084 -2.818 -17.047 1.00 95.56 71 GLY A C 1
ATOM 550 O O . GLY A 1 71 ? 6.997 -2.083 -17.402 1.00 95.56 71 GLY A O 1
ATOM 551 N N . TYR A 1 72 ? 5.984 -3.261 -15.790 1.00 95.25 72 TYR A N 1
ATOM 552 C CA . TYR A 1 72 ? 6.965 -2.935 -14.754 1.00 95.25 72 TYR A CA 1
ATOM 553 C C . TYR A 1 72 ? 8.024 -4.024 -14.631 1.00 95.25 72 TYR A C 1
ATOM 555 O O . TYR A 1 72 ? 7.718 -5.197 -14.413 1.00 95.25 72 TYR A O 1
ATOM 563 N N . THR A 1 73 ? 9.292 -3.629 -14.686 1.00 92.56 73 THR A N 1
ATOM 564 C CA . THR A 1 73 ? 10.416 -4.577 -14.581 1.00 92.56 73 THR A CA 1
ATOM 565 C C . THR A 1 73 ? 10.681 -5.024 -13.141 1.00 92.56 73 THR A C 1
ATOM 567 O O . THR A 1 73 ? 11.103 -6.156 -12.897 1.00 92.56 73 THR A O 1
ATOM 570 N N . SER A 1 74 ? 10.416 -4.148 -12.168 1.00 93.62 74 SER A N 1
ATOM 571 C CA . SER A 1 74 ? 10.693 -4.367 -10.747 1.00 93.62 74 SER A CA 1
ATOM 572 C C . SER A 1 74 ? 9.822 -3.480 -9.848 1.00 93.62 74 SER A C 1
ATOM 574 O O . SER A 1 74 ? 9.144 -2.564 -10.314 1.00 93.62 74 SER A O 1
ATOM 576 N N . LEU A 1 75 ? 9.874 -3.705 -8.529 1.00 95.56 75 LEU A N 1
ATOM 577 C CA . LEU A 1 75 ? 9.274 -2.782 -7.558 1.00 95.56 75 LEU A CA 1
ATOM 578 C C . LEU A 1 75 ? 9.927 -1.393 -7.610 1.00 95.56 75 LEU A C 1
ATOM 580 O O . LEU A 1 75 ? 9.230 -0.397 -7.449 1.00 95.56 75 LEU A O 1
ATOM 584 N N . ALA A 1 76 ? 11.243 -1.316 -7.836 1.00 94.25 76 ALA A N 1
ATOM 585 C CA . ALA A 1 76 ? 11.946 -0.038 -7.954 1.00 94.25 76 ALA A CA 1
ATOM 586 C C . ALA A 1 76 ? 11.374 0.790 -9.111 1.00 94.25 76 ALA A C 1
ATOM 588 O O . ALA A 1 76 ? 11.137 1.985 -8.971 1.00 94.25 76 ALA A O 1
ATOM 589 N N . ASP A 1 77 ? 11.088 0.125 -10.227 1.00 94.50 77 ASP A N 1
ATOM 590 C CA . ASP A 1 77 ? 10.472 0.728 -11.401 1.00 94.50 77 ASP A CA 1
ATOM 591 C C . ASP A 1 77 ? 9.051 1.238 -11.117 1.00 94.50 77 ASP A C 1
ATOM 593 O O . ASP A 1 77 ? 8.717 2.391 -11.395 1.00 94.50 77 ASP A O 1
ATOM 597 N N . TRP A 1 78 ? 8.243 0.416 -10.440 1.00 96.88 78 TRP A N 1
ATOM 598 C CA . TRP A 1 78 ? 6.899 0.796 -10.002 1.00 96.88 78 TRP A CA 1
ATOM 599 C C . TRP A 1 78 ? 6.905 1.993 -9.037 1.00 96.88 78 TRP A C 1
ATOM 601 O O . TRP A 1 78 ? 6.069 2.883 -9.170 1.00 96.88 78 TRP A O 1
ATOM 611 N N . LEU A 1 79 ? 7.864 2.055 -8.105 1.00 96.50 79 LEU A N 1
ATOM 612 C CA . LEU A 1 79 ? 8.015 3.160 -7.146 1.00 96.50 79 LEU A CA 1
ATOM 613 C C . LEU A 1 79 ? 8.457 4.479 -7.794 1.00 96.50 79 LEU A C 1
ATOM 615 O O . LEU A 1 79 ? 8.186 5.539 -7.236 1.00 96.50 79 LEU A O 1
ATOM 619 N N . ARG A 1 80 ? 9.136 4.436 -8.948 1.00 95.12 80 ARG A N 1
ATOM 620 C CA . ARG A 1 80 ? 9.520 5.645 -9.700 1.00 95.12 80 ARG A CA 1
ATOM 621 C C . ARG A 1 80 ? 8.350 6.278 -10.447 1.00 95.12 80 ARG A C 1
ATOM 623 O O . ARG A 1 80 ? 8.452 7.429 -10.856 1.00 95.12 80 ARG A O 1
ATOM 630 N N . THR A 1 81 ? 7.256 5.544 -10.641 1.00 96.56 81 THR A N 1
ATOM 631 C CA . THR A 1 81 ? 6.080 6.065 -11.341 1.00 96.56 81 THR A CA 1
ATOM 632 C C . THR A 1 81 ? 5.326 7.051 -10.444 1.00 96.56 81 THR A C 1
ATOM 634 O O . THR A 1 81 ? 4.896 6.666 -9.353 1.00 96.56 81 THR A O 1
ATOM 637 N N . PRO A 1 82 ? 5.111 8.304 -10.886 1.00 96.69 82 PRO A N 1
ATOM 638 C CA . PRO A 1 82 ? 4.336 9.276 -10.123 1.00 96.69 82 PRO A CA 1
ATOM 639 C C . PRO A 1 82 ? 2.923 8.770 -9.811 1.00 96.69 82 PRO A C 1
ATOM 641 O O . PRO A 1 82 ? 2.268 8.155 -10.653 1.00 96.69 82 PRO A O 1
ATOM 644 N N . GLY A 1 83 ? 2.456 9.030 -8.589 1.00 96.12 83 GLY A N 1
ATOM 645 C CA . GLY A 1 83 ? 1.132 8.616 -8.116 1.00 96.12 83 GLY A CA 1
ATOM 646 C C . GLY A 1 83 ? 1.050 7.179 -7.588 1.00 96.12 83 GLY A C 1
ATOM 647 O O . GLY A 1 83 ? 0.021 6.812 -7.026 1.00 96.12 83 GLY A O 1
ATOM 648 N N . ASN A 1 84 ? 2.101 6.366 -7.708 1.00 97.94 84 ASN A N 1
ATOM 649 C CA . ASN A 1 84 ? 2.137 5.043 -7.086 1.00 97.94 84 ASN A CA 1
ATOM 650 C C . ASN A 1 84 ? 2.527 5.152 -5.603 1.00 97.94 84 ASN A C 1
ATOM 652 O O . ASN A 1 84 ? 3.541 5.757 -5.255 1.00 97.94 84 ASN A O 1
ATOM 656 N N . VAL A 1 85 ? 1.737 4.543 -4.714 1.00 98.19 85 VAL A N 1
ATOM 657 C CA . VAL A 1 85 ? 1.921 4.631 -3.257 1.00 98.19 85 VAL A CA 1
ATOM 658 C C . VAL A 1 85 ? 2.056 3.242 -2.640 1.00 98.19 85 VAL A C 1
ATOM 660 O O . VAL A 1 85 ? 1.125 2.439 -2.646 1.00 98.19 85 VAL A O 1
ATOM 663 N N . LEU A 1 86 ? 3.214 2.948 -2.048 1.00 98.25 86 LEU A N 1
ATOM 664 C CA . LEU A 1 86 ? 3.435 1.704 -1.309 1.00 98.25 86 LEU A CA 1
ATOM 665 C C . LEU A 1 86 ? 2.912 1.834 0.130 1.00 98.25 86 LEU A C 1
ATOM 667 O O . LEU A 1 86 ? 3.324 2.733 0.862 1.00 98.25 86 LEU A O 1
ATOM 671 N N . VAL A 1 87 ? 2.045 0.913 0.565 1.00 97.81 87 VAL A N 1
ATOM 672 C CA . VAL A 1 87 ? 1.424 0.937 1.910 1.00 97.81 87 VAL A CA 1
ATOM 673 C C . VAL A 1 87 ? 1.924 -0.184 2.818 1.00 97.81 87 VAL A C 1
ATOM 675 O O . VAL A 1 87 ? 1.190 -0.735 3.632 1.00 97.81 87 VAL A O 1
ATOM 678 N N . THR A 1 88 ? 3.183 -0.586 2.670 1.00 97.31 88 THR A N 1
ATOM 679 C CA . THR A 1 88 ? 3.754 -1.727 3.397 1.00 97.31 88 THR A CA 1
ATOM 680 C C . THR A 1 88 ? 4.621 -1.287 4.571 1.00 97.31 88 THR A C 1
ATOM 682 O O . THR A 1 88 ? 5.056 -0.139 4.663 1.00 97.31 88 THR A O 1
ATOM 685 N N . ARG A 1 89 ? 4.932 -2.233 5.462 1.00 97.31 89 ARG A N 1
ATOM 686 C CA . ARG A 1 89 ? 5.998 -2.067 6.464 1.00 97.31 89 ARG A CA 1
ATOM 687 C C . ARG A 1 89 ? 7.351 -1.878 5.768 1.00 97.31 89 ARG A C 1
ATOM 689 O O . ARG A 1 89 ? 7.477 -2.239 4.600 1.00 97.31 89 ARG A O 1
ATOM 696 N N . ALA A 1 90 ? 8.342 -1.341 6.480 1.00 97.12 90 ALA A N 1
ATOM 697 C CA . ALA A 1 90 ? 9.698 -1.197 5.952 1.00 97.12 90 ALA A CA 1
ATOM 698 C C . ALA A 1 90 ? 10.255 -2.557 5.519 1.00 97.12 90 ALA A C 1
ATOM 700 O O . ALA A 1 90 ? 9.955 -3.583 6.138 1.00 97.12 90 ALA A O 1
ATOM 701 N N . GLY A 1 91 ? 11.069 -2.562 4.471 1.00 95.88 91 GLY A N 1
ATOM 702 C CA . GLY A 1 91 ? 11.626 -3.795 3.945 1.00 95.88 91 GLY A CA 1
ATOM 703 C C . GLY A 1 91 ? 12.837 -3.582 3.055 1.00 95.88 91 GLY A C 1
ATOM 704 O O . GLY A 1 91 ? 13.244 -2.459 2.749 1.00 95.88 91 GLY A O 1
ATOM 705 N N . CYS A 1 92 ? 13.430 -4.710 2.689 1.00 95.50 92 CYS A N 1
ATOM 706 C CA . CYS A 1 92 ? 14.610 -4.807 1.854 1.00 95.50 92 CYS A CA 1
ATOM 707 C C . CYS A 1 92 ? 14.398 -5.992 0.917 1.00 95.50 92 CYS A C 1
ATOM 709 O O . CYS A 1 92 ? 14.133 -7.095 1.392 1.00 95.50 92 CYS A O 1
ATOM 711 N N . LEU A 1 93 ? 14.475 -5.762 -0.390 1.00 93.19 93 LEU A N 1
ATOM 712 C CA . LEU A 1 93 ? 14.284 -6.804 -1.395 1.00 93.19 93 LEU A CA 1
ATOM 713 C C . LEU A 1 93 ? 15.468 -6.817 -2.358 1.00 93.19 93 LEU A C 1
ATOM 715 O O . LEU A 1 93 ? 15.884 -5.740 -2.796 1.00 93.19 93 LEU A O 1
ATOM 719 N N . PRO A 1 94 ? 16.002 -7.998 -2.706 1.00 92.25 94 PRO A N 1
ATOM 720 C CA . PRO A 1 94 ? 16.941 -8.094 -3.807 1.00 92.25 94 PRO A CA 1
ATOM 721 C C . PRO A 1 94 ? 16.231 -7.739 -5.117 1.00 92.25 94 PRO A C 1
ATOM 723 O O . PRO A 1 94 ? 15.065 -8.085 -5.327 1.00 92.25 94 PRO A O 1
ATOM 726 N N . PHE A 1 95 ? 16.930 -7.032 -5.993 1.00 90.62 95 PHE A N 1
ATOM 727 C CA . PHE A 1 95 ? 16.507 -6.790 -7.365 1.00 90.62 95 PHE A CA 1
ATOM 728 C C . PHE A 1 95 ? 17.730 -6.728 -8.276 1.00 90.62 95 PHE A C 1
ATOM 730 O O . PHE A 1 95 ? 18.811 -6.321 -7.856 1.00 90.62 95 PHE A O 1
ATOM 737 N N . THR A 1 96 ? 17.550 -7.112 -9.532 1.00 88.69 96 THR A N 1
ATOM 738 C CA . THR A 1 96 ? 18.577 -6.966 -10.564 1.00 88.69 96 THR A CA 1
ATOM 739 C C . THR A 1 96 ? 18.436 -5.590 -11.201 1.00 88.69 96 THR A C 1
ATOM 741 O O . THR A 1 96 ? 17.347 -5.232 -11.658 1.00 88.69 96 THR A O 1
ATOM 744 N N . HIS A 1 97 ? 19.511 -4.806 -11.217 1.00 86.31 97 HIS A N 1
ATOM 745 C CA . HIS A 1 97 ? 19.499 -3.504 -11.875 1.00 86.31 97 HIS A CA 1
ATOM 746 C C . HIS A 1 97 ? 19.368 -3.690 -13.397 1.00 86.31 97 HIS A C 1
ATOM 748 O O . HIS A 1 97 ? 20.156 -4.446 -13.968 1.00 86.31 97 HIS A O 1
ATOM 754 N N . PRO A 1 98 ? 18.413 -3.018 -14.070 1.00 81.38 98 PRO A N 1
ATOM 755 C CA . PRO A 1 98 ? 18.139 -3.266 -15.485 1.00 81.38 98 PRO A CA 1
ATOM 756 C C . PRO A 1 98 ? 19.333 -2.923 -16.384 1.00 81.38 98 PRO A C 1
ATOM 758 O O . PRO A 1 98 ? 19.597 -3.652 -17.332 1.00 81.38 98 PRO A O 1
ATOM 761 N N . ASP A 1 99 ? 20.088 -1.873 -16.048 1.00 86.06 99 ASP A N 1
ATOM 762 C CA . ASP A 1 99 ? 21.175 -1.393 -16.914 1.00 86.06 99 ASP A CA 1
ATOM 763 C C . ASP A 1 99 ? 22.504 -2.134 -16.700 1.00 86.06 99 ASP A C 1
ATOM 765 O O . ASP A 1 99 ? 23.331 -2.184 -17.603 1.00 86.06 99 ASP A O 1
ATOM 769 N N . THR A 1 100 ? 22.740 -2.694 -15.507 1.00 90.31 100 THR A N 1
ATOM 770 C CA . THR A 1 100 ? 24.042 -3.297 -15.154 1.00 90.31 100 THR A CA 1
ATOM 771 C C . THR A 1 100 ? 23.974 -4.809 -14.992 1.00 90.31 100 THR A C 1
ATOM 773 O O . THR A 1 100 ? 25.009 -5.463 -14.978 1.00 90.31 100 THR A O 1
ATOM 776 N N . GLY A 1 101 ? 22.780 -5.384 -14.818 1.00 89.94 101 GLY A N 1
ATOM 777 C CA . GLY A 1 101 ? 22.606 -6.807 -14.520 1.00 89.94 101 GLY A CA 1
ATOM 778 C C . GLY A 1 101 ? 23.077 -7.221 -13.121 1.00 89.94 101 GLY A C 1
ATOM 779 O O . GLY A 1 101 ? 22.983 -8.394 -12.772 1.00 89.94 101 GLY A O 1
ATOM 780 N N . HIS A 1 102 ? 23.567 -6.287 -12.299 1.00 91.00 102 HIS A N 1
ATOM 781 C CA . HIS A 1 102 ? 24.064 -6.593 -10.960 1.00 91.00 102 HIS A CA 1
ATOM 782 C C . HIS A 1 102 ? 22.909 -6.736 -9.964 1.00 91.00 102 HIS A C 1
ATOM 784 O O . HIS A 1 102 ? 21.929 -5.984 -10.007 1.00 91.00 102 HIS A O 1
ATOM 790 N N . GLU A 1 103 ? 23.048 -7.672 -9.027 1.00 92.75 103 GLU A N 1
ATOM 791 C CA . GLU A 1 103 ? 22.137 -7.784 -7.893 1.00 92.75 103 GLU A CA 1
ATOM 792 C C . GLU A 1 103 ? 22.362 -6.637 -6.903 1.00 92.75 103 GLU A C 1
ATOM 794 O O . GLU A 1 103 ? 23.480 -6.340 -6.481 1.00 92.75 103 GLU A O 1
ATOM 799 N N . MET A 1 104 ? 21.271 -5.985 -6.522 1.00 92.81 104 MET A N 1
ATOM 800 C CA . MET A 1 104 ? 21.246 -4.871 -5.586 1.00 92.81 104 MET A CA 1
ATOM 801 C C . MET A 1 104 ? 20.123 -5.062 -4.567 1.00 92.81 104 MET A C 1
ATOM 803 O O . MET A 1 104 ? 19.190 -5.837 -4.767 1.00 92.81 104 MET A O 1
ATOM 807 N N . LEU A 1 105 ? 20.188 -4.323 -3.459 1.00 94.06 105 LEU A N 1
ATOM 808 C CA . LEU A 1 105 ? 19.152 -4.324 -2.428 1.00 94.06 105 LEU A CA 1
ATOM 809 C C . LEU A 1 105 ? 18.324 -3.039 -2.495 1.00 94.06 105 LEU A C 1
ATOM 811 O O . LEU A 1 105 ? 18.822 -1.951 -2.207 1.00 94.06 105 LEU A O 1
ATOM 815 N N . LEU A 1 106 ? 17.035 -3.169 -2.806 1.00 94.81 106 LEU A N 1
ATOM 816 C CA . LEU A 1 106 ? 16.067 -2.084 -2.705 1.00 94.81 106 LEU A CA 1
ATOM 817 C C . LEU A 1 106 ? 15.567 -1.992 -1.264 1.00 94.81 106 LEU A C 1
ATOM 819 O O . LEU A 1 106 ? 14.827 -2.860 -0.799 1.00 94.81 106 LEU A O 1
ATOM 823 N N . ARG A 1 107 ? 15.936 -0.916 -0.567 1.00 96.81 107 ARG A N 1
ATOM 824 C CA . ARG A 1 107 ? 15.415 -0.587 0.766 1.00 96.81 107 ARG A CA 1
ATOM 825 C C . ARG A 1 107 ? 14.297 0.437 0.642 1.00 96.81 107 ARG A C 1
ATOM 827 O O . ARG A 1 107 ? 14.486 1.482 0.027 1.00 96.81 107 ARG A O 1
ATOM 834 N N . TYR A 1 108 ? 13.159 0.165 1.267 1.00 95.62 108 TYR A N 1
ATOM 835 C CA . TYR A 1 108 ? 12.021 1.080 1.295 1.00 95.62 108 TYR A CA 1
ATOM 836 C C . TYR A 1 108 ? 11.533 1.295 2.726 1.00 95.62 108 TYR A C 1
ATOM 838 O O . TYR A 1 108 ? 11.590 0.405 3.582 1.00 95.62 108 TYR A O 1
ATOM 846 N N . LYS A 1 109 ? 11.076 2.519 2.992 1.00 97.00 109 LYS A N 1
ATOM 847 C CA . LYS A 1 109 ? 10.594 2.933 4.310 1.00 97.00 109 LYS A CA 1
ATOM 848 C C . LYS A 1 109 ? 9.203 2.363 4.577 1.00 97.00 109 LYS A C 1
ATOM 850 O O . LYS A 1 109 ? 8.462 2.038 3.652 1.00 97.00 109 LYS A O 1
ATOM 855 N N . ALA A 1 110 ? 8.862 2.246 5.858 1.00 97.12 110 ALA A N 1
ATOM 856 C CA . ALA A 1 110 ? 7.501 1.923 6.252 1.00 97.12 110 ALA A CA 1
ATOM 857 C C . ALA A 1 110 ? 6.570 3.059 5.829 1.00 97.12 110 ALA A C 1
ATOM 859 O O . ALA A 1 110 ? 6.882 4.231 6.040 1.00 97.12 110 ALA A O 1
ATOM 860 N N . SER A 1 111 ? 5.429 2.695 5.257 1.00 97.44 111 SER A N 1
ATOM 861 C CA . SER A 1 111 ? 4.339 3.635 5.034 1.00 97.44 111 SER A CA 1
ATOM 862 C C . SER A 1 111 ? 3.706 4.031 6.363 1.00 97.44 111 SER A C 1
ATOM 864 O O . SER A 1 111 ? 3.528 3.181 7.237 1.00 97.44 111 SER A O 1
ATOM 866 N N . THR A 1 112 ? 3.280 5.288 6.476 1.00 97.12 112 THR A N 1
ATOM 867 C CA . THR A 1 112 ? 2.415 5.757 7.571 1.00 97.12 112 THR A CA 1
ATOM 868 C C . THR A 1 112 ? 1.137 4.922 7.675 1.00 97.12 112 THR A C 1
ATOM 870 O O . THR A 1 112 ? 0.606 4.736 8.763 1.00 97.12 112 THR A O 1
ATOM 873 N N . TRP A 1 113 ? 0.675 4.370 6.548 1.00 98.06 113 TRP A N 1
ATOM 874 C CA . TRP A 1 113 ? -0.552 3.583 6.449 1.00 98.06 113 TRP A CA 1
ATOM 875 C C . TRP A 1 113 ? -0.312 2.070 6.517 1.00 98.06 113 TRP A C 1
ATOM 877 O O . TRP A 1 113 ? -1.211 1.286 6.218 1.00 98.06 113 TRP A O 1
ATOM 887 N N . ALA A 1 114 ? 0.897 1.629 6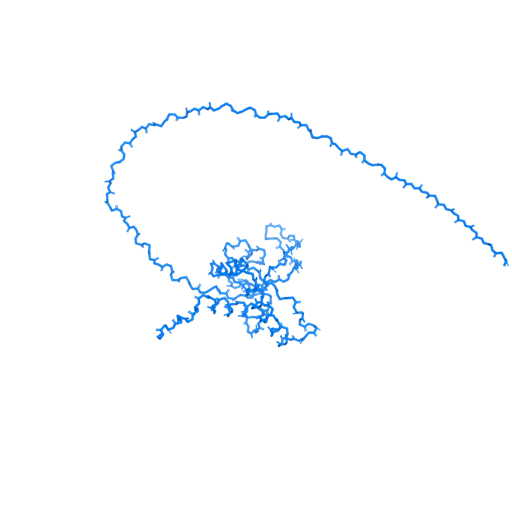.869 1.00 98.00 114 ALA A N 1
ATOM 888 C CA . ALA A 1 114 ? 1.199 0.209 6.997 1.00 98.00 114 ALA A CA 1
ATOM 889 C C . ALA A 1 114 ? 0.394 -0.436 8.135 1.00 98.00 114 ALA A C 1
ATOM 891 O O . ALA A 1 114 ? 0.218 0.158 9.194 1.00 98.00 114 ALA A O 1
ATOM 892 N N . ASN A 1 115 ? -0.027 -1.690 7.954 1.00 98.12 115 ASN A N 1
ATOM 893 C CA . ASN A 1 115 ? -0.645 -2.457 9.035 1.00 98.12 115 ASN A CA 1
ATOM 894 C C . ASN A 1 115 ? 0.389 -2.804 10.133 1.00 98.12 115 ASN A C 1
ATOM 896 O O . ASN A 1 115 ? 1.360 -3.518 9.835 1.00 98.12 115 ASN A O 1
ATOM 900 N N . PRO A 1 116 ? 0.200 -2.350 11.390 1.00 97.81 116 PRO A N 1
ATOM 901 C CA . PRO A 1 116 ? 1.107 -2.677 12.487 1.00 97.81 116 PRO A CA 1
ATOM 902 C C . PRO A 1 116 ? 0.867 -4.084 13.070 1.00 97.81 116 PRO A C 1
ATOM 904 O O . PRO A 1 116 ? 1.769 -4.649 13.692 1.00 97.81 116 PRO A O 1
ATOM 907 N N . PHE A 1 117 ? -0.303 -4.690 12.845 1.00 98.19 117 PHE A N 1
ATOM 908 C CA . PHE A 1 117 ? -0.702 -5.974 13.423 1.00 98.19 117 PHE A CA 1
ATOM 909 C C . PHE A 1 117 ? -0.230 -7.138 12.553 1.00 98.19 117 PHE A C 1
ATOM 911 O O . PHE A 1 117 ? -0.736 -7.379 11.458 1.00 98.19 117 PHE A O 1
ATOM 918 N N . LYS A 1 118 ? 0.764 -7.893 13.027 1.00 96.38 118 LYS A N 1
ATOM 919 C CA . LYS A 1 118 ? 1.363 -8.986 12.249 1.00 96.38 118 LYS A CA 1
ATOM 920 C C . LYS A 1 118 ? 0.423 -10.194 12.168 1.00 96.38 118 LYS A C 1
ATOM 922 O O . LYS A 1 118 ? -0.052 -10.676 13.191 1.00 96.38 118 LYS A O 1
ATOM 927 N N . ILE A 1 119 ? 0.267 -10.757 10.969 1.00 96.62 119 ILE A N 1
ATOM 928 C CA . ILE A 1 119 ? -0.501 -11.998 10.747 1.00 96.62 119 ILE A CA 1
ATOM 929 C C . ILE A 1 119 ? 0.042 -13.154 11.600 1.00 96.62 119 ILE A C 1
ATOM 931 O O . ILE A 1 119 ? -0.738 -13.923 12.141 1.00 96.62 119 ILE A O 1
ATOM 935 N N . SER A 1 120 ? 1.362 -13.246 11.793 1.00 96.75 120 SER A N 1
ATOM 936 C CA . SER A 1 120 ? 1.983 -14.287 12.627 1.00 96.75 120 SER A CA 1
ATOM 937 C C . SER A 1 120 ? 1.558 -14.251 14.100 1.00 96.75 120 SER A C 1
ATOM 939 O O . SER A 1 120 ? 1.778 -15.223 14.807 1.00 96.75 120 SER A O 1
ATOM 941 N N . GLN A 1 121 ? 1.011 -13.127 14.573 1.00 98.06 121 GLN A N 1
ATOM 942 C CA . GLN A 1 121 ? 0.580 -12.948 15.959 1.00 98.06 121 GLN A CA 1
ATOM 943 C C . GLN A 1 121 ? -0.937 -13.092 16.121 1.00 98.06 121 GLN A C 1
ATOM 945 O O . GLN A 1 121 ? -1.386 -13.637 17.121 1.00 98.06 121 GLN A O 1
ATOM 950 N N . TYR A 1 122 ? -1.720 -12.603 15.156 1.00 97.69 122 TYR A N 1
ATOM 951 C CA . TYR A 1 122 ? -3.180 -12.497 15.287 1.00 97.69 122 TYR A CA 1
ATOM 952 C C . TYR A 1 122 ? -3.957 -13.377 14.294 1.00 97.69 122 TYR A C 1
ATOM 954 O O . TYR A 1 122 ? -5.166 -13.530 14.418 1.00 97.69 122 TYR A O 1
ATOM 962 N N . GLY A 1 123 ? -3.297 -13.944 13.284 1.00 97.69 123 GLY A N 1
ATOM 963 C CA . GLY A 1 123 ? -3.969 -14.483 12.101 1.00 97.69 123 GLY A CA 1
ATOM 964 C C . GLY A 1 123 ? -4.469 -13.376 11.164 1.00 97.69 123 GLY A C 1
ATOM 965 O O . GLY A 1 123 ? -4.427 -12.189 11.494 1.00 97.69 123 GLY A O 1
ATOM 966 N N . LEU A 1 124 ? -4.906 -13.755 9.957 1.00 96.50 124 LEU A N 1
ATOM 967 C CA . LEU A 1 124 ? -5.300 -12.790 8.922 1.00 96.50 124 LEU A CA 1
ATOM 968 C C . LEU A 1 124 ? -6.540 -11.989 9.340 1.00 96.50 124 LEU A C 1
ATOM 970 O O . LEU A 1 124 ? -6.479 -10.765 9.376 1.00 96.50 124 LEU A O 1
ATOM 974 N N . ALA A 1 125 ? -7.629 -12.672 9.703 1.00 97.75 125 ALA A N 1
ATOM 975 C CA . ALA A 1 125 ? -8.903 -12.028 10.022 1.00 97.75 125 ALA A CA 1
ATOM 976 C C . ALA A 1 125 ? -8.766 -11.005 11.161 1.00 97.75 125 ALA A C 1
ATOM 978 O O . ALA A 1 125 ? -9.105 -9.836 10.984 1.00 97.75 125 ALA A O 1
ATOM 979 N N . LYS A 1 126 ? -8.167 -11.402 12.293 1.00 98.44 126 LYS A N 1
ATOM 980 C CA . LYS A 1 126 ? -7.998 -10.497 13.437 1.00 98.44 126 LYS A CA 1
ATOM 981 C C . LYS A 1 126 ? -6.993 -9.376 13.163 1.00 98.44 126 LYS A C 1
ATOM 983 O O . LYS A 1 126 ? -7.202 -8.255 13.608 1.00 98.44 126 LYS A O 1
ATOM 988 N N . SER A 1 127 ? -5.920 -9.636 12.407 1.00 98.50 127 SER A N 1
ATOM 989 C CA . SER A 1 127 ? -4.979 -8.586 11.974 1.00 98.50 127 SER A CA 1
ATOM 990 C C . SER A 1 127 ? -5.678 -7.497 11.151 1.00 98.50 127 SER A C 1
ATOM 992 O O . SER A 1 127 ? -5.384 -6.315 11.323 1.00 98.50 127 SER A O 1
ATOM 994 N N . LEU A 1 128 ? -6.603 -7.889 10.274 1.00 98.56 128 LEU A N 1
ATOM 995 C CA . LEU A 1 128 ? -7.383 -6.979 9.439 1.00 98.56 128 LEU A CA 1
ATOM 996 C C . LEU A 1 128 ? -8.434 -6.203 10.242 1.00 98.56 128 LEU A C 1
ATOM 998 O O . LEU A 1 128 ? -8.549 -4.991 10.071 1.00 98.56 128 LEU A O 1
ATOM 1002 N N . GLU A 1 129 ? -9.142 -6.870 11.150 1.00 98.56 129 GLU A N 1
ATOM 1003 C CA . GLU A 1 129 ? -10.079 -6.239 12.089 1.00 98.56 129 GLU A CA 1
ATOM 1004 C C . GLU A 1 129 ? -9.382 -5.155 12.927 1.00 98.56 129 GLU A C 1
ATOM 1006 O O . GLU A 1 129 ? -9.761 -3.986 12.867 1.00 98.56 129 GLU A O 1
ATOM 1011 N N . LEU A 1 130 ? -8.282 -5.512 13.604 1.00 98.62 130 LEU A N 1
ATOM 1012 C CA . LEU A 1 130 ? -7.487 -4.578 14.407 1.00 98.62 130 LEU A CA 1
ATOM 1013 C C . LEU A 1 130 ? -6.947 -3.416 13.567 1.00 98.62 130 LEU A C 1
ATOM 1015 O O . LEU A 1 130 ? -6.903 -2.275 14.028 1.00 98.62 130 LEU A O 1
ATOM 1019 N N . TYR A 1 131 ? -6.533 -3.686 12.326 1.00 98.62 131 TYR A N 1
ATOM 1020 C CA . TYR A 1 131 ? -6.055 -2.643 11.424 1.00 98.62 131 TYR A CA 1
ATOM 1021 C C . TYR A 1 131 ? -7.145 -1.632 11.075 1.00 98.62 131 TYR A C 1
ATOM 1023 O O . TYR A 1 131 ? -6.872 -0.432 11.102 1.00 98.62 131 TYR A O 1
ATOM 1031 N N . ARG A 1 132 ? -8.369 -2.092 10.785 1.00 98.62 132 ARG A N 1
ATOM 1032 C CA . ARG A 1 132 ? -9.509 -1.203 10.525 1.00 98.62 132 ARG A CA 1
ATOM 1033 C C . ARG A 1 132 ? -9.782 -0.307 11.727 1.00 98.62 132 ARG A C 1
ATOM 1035 O O . ARG A 1 132 ? -9.803 0.910 11.569 1.00 98.62 132 ARG A O 1
ATOM 1042 N N . GLU A 1 133 ? -9.930 -0.897 12.911 1.00 98.50 133 GLU A N 1
ATOM 1043 C CA . GLU A 1 133 ? -10.199 -0.152 14.146 1.00 98.50 133 GLU A CA 1
ATOM 1044 C C . GLU A 1 133 ? -9.104 0.882 14.424 1.00 98.50 133 GLU A C 1
ATOM 1046 O O . GLU A 1 133 ? -9.388 2.049 14.701 1.00 98.50 133 GLU A O 1
ATOM 1051 N N . HIS A 1 134 ? -7.839 0.476 14.298 1.00 98.31 134 HIS A N 1
ATOM 1052 C CA . HIS A 1 134 ? -6.699 1.365 14.479 1.00 98.31 134 HIS A CA 1
ATOM 1053 C C . HIS A 1 134 ? -6.718 2.533 13.493 1.00 98.31 134 HIS A C 1
ATOM 1055 O O . HIS A 1 134 ? -6.529 3.677 13.904 1.00 98.31 134 HIS A O 1
ATOM 1061 N N . LEU A 1 135 ? -6.952 2.258 12.207 1.00 98.31 135 LEU A N 1
ATOM 1062 C CA . LEU A 1 135 ? -6.995 3.281 11.170 1.00 98.31 135 LEU A CA 1
ATOM 1063 C C . LEU A 1 135 ? -8.137 4.271 11.430 1.00 98.31 135 LEU A C 1
ATOM 1065 O O . LEU A 1 135 ? -7.920 5.479 11.411 1.00 98.31 135 LEU A O 1
ATOM 1069 N N . GLU A 1 136 ? -9.336 3.788 11.742 1.00 97.56 136 GLU A N 1
ATOM 1070 C CA . GLU A 1 136 ? -10.486 4.646 12.040 1.00 97.56 136 GLU A CA 1
ATOM 1071 C C . GLU A 1 136 ? -10.244 5.532 13.266 1.00 97.56 136 GLU A C 1
ATOM 1073 O O . GLU A 1 136 ? -10.492 6.739 13.211 1.00 97.56 136 GLU A O 1
ATOM 1078 N N . GLN A 1 137 ? -9.690 4.969 14.344 1.00 98.00 137 GLN A N 1
ATOM 1079 C CA . GLN A 1 137 ? -9.331 5.726 15.545 1.00 98.00 137 GLN A CA 1
ATOM 1080 C C . GLN A 1 137 ? -8.233 6.760 15.268 1.00 98.00 137 GLN A C 1
ATOM 1082 O O . GLN A 1 137 ? -8.326 7.896 15.742 1.00 98.00 137 GLN A O 1
ATOM 1087 N N . LEU A 1 138 ? -7.206 6.389 14.497 1.00 97.19 138 LEU A N 1
ATOM 1088 C CA . LEU A 1 138 ? -6.105 7.274 14.114 1.00 97.19 138 LEU A CA 1
ATOM 1089 C C . LEU A 1 138 ? -6.625 8.494 13.346 1.00 97.19 138 LEU A C 1
ATOM 1091 O O . LEU A 1 138 ? -6.265 9.627 13.666 1.00 97.19 138 LEU A O 1
ATOM 1095 N N . LEU A 1 139 ? -7.506 8.266 12.370 1.00 97.50 139 LEU A N 1
ATOM 1096 C CA . LEU A 1 139 ? -8.079 9.322 11.537 1.00 97.50 139 LEU A CA 1
ATOM 1097 C C . LEU A 1 139 ? -9.092 10.187 12.301 1.00 97.50 139 LEU A C 1
ATOM 1099 O O . LEU A 1 139 ? -9.143 11.395 12.084 1.00 97.50 139 LEU A O 1
ATOM 1103 N N . ALA A 1 140 ? -9.874 9.604 13.215 1.00 96.44 140 ALA A N 1
ATOM 1104 C CA . ALA A 1 140 ? -10.834 10.349 14.033 1.00 96.44 140 ALA A CA 1
ATOM 1105 C C . ALA A 1 140 ? -10.148 11.307 15.021 1.00 96.44 140 ALA A C 1
ATOM 1107 O O . ALA A 1 140 ? -10.645 12.403 15.270 1.00 96.44 140 ALA A O 1
ATOM 1108 N N . ARG A 1 141 ? -8.999 10.907 15.579 1.00 96.88 141 ARG A N 1
ATOM 1109 C CA . ARG A 1 141 ? -8.265 11.692 16.585 1.00 96.88 141 ARG A CA 1
ATOM 1110 C C . ARG A 1 141 ? -7.312 12.721 15.983 1.00 96.88 141 ARG A C 1
ATOM 1112 O O . ARG A 1 141 ? -6.858 13.608 16.699 1.00 96.88 141 ARG A O 1
ATOM 1119 N N . ASN A 1 142 ? -6.980 12.605 14.697 1.00 97.12 142 ASN A N 1
ATOM 1120 C CA . ASN A 1 142 ? -5.978 13.452 14.064 1.00 97.12 142 ASN A CA 1
ATOM 1121 C C . ASN A 1 142 ? -6.479 14.029 12.725 1.00 97.12 142 ASN A C 1
ATOM 1123 O O . ASN A 1 142 ? -6.273 13.426 11.669 1.00 97.12 142 ASN A O 1
ATOM 1127 N N . PRO A 1 143 ? -7.076 15.238 12.739 1.00 95.88 143 PRO A N 1
ATOM 1128 C CA . PRO A 1 143 ? -7.568 15.900 11.530 1.00 95.88 143 PRO A CA 1
ATOM 1129 C C . PRO A 1 143 ? -6.484 16.186 10.483 1.00 95.88 143 PRO A C 1
ATOM 1131 O O . PRO A 1 143 ? -6.787 16.269 9.295 1.00 95.88 143 PRO A O 1
ATOM 1134 N N . VAL A 1 144 ? -5.221 16.348 10.900 1.00 97.25 144 VAL A N 1
ATOM 1135 C CA . VAL A 1 144 ? -4.096 16.533 9.970 1.00 97.25 144 VAL A CA 1
ATOM 1136 C C . VAL A 1 144 ? -3.851 15.236 9.202 1.00 97.25 144 VAL A C 1
ATOM 1138 O O . VAL A 1 144 ? -3.812 15.261 7.974 1.00 97.25 144 VAL A O 1
ATOM 1141 N N . LEU A 1 145 ? -3.772 14.100 9.904 1.00 97.00 145 LEU A N 1
ATOM 1142 C CA . LEU A 1 145 ? -3.635 12.792 9.259 1.00 97.00 145 LEU A CA 1
ATOM 1143 C C . LEU A 1 145 ? -4.847 12.441 8.405 1.00 97.00 145 LEU A C 1
ATOM 1145 O O . LEU A 1 145 ? -4.660 11.860 7.347 1.00 97.00 145 LEU A O 1
ATOM 1149 N N . LEU A 1 146 ? -6.062 12.825 8.803 1.00 97.31 146 LEU A N 1
ATOM 1150 C CA . LEU A 1 146 ? -7.243 12.648 7.957 1.00 97.31 146 LEU A CA 1
ATOM 1151 C C . LEU A 1 146 ? -7.098 13.375 6.615 1.00 97.31 146 LEU A C 1
ATOM 1153 O O . LEU A 1 146 ? -7.387 12.789 5.576 1.00 97.31 146 LEU A O 1
ATOM 1157 N N . ARG A 1 147 ? -6.610 14.622 6.613 1.00 96.88 147 ARG A N 1
ATOM 1158 C CA . ARG A 1 147 ? -6.359 15.348 5.358 1.00 96.88 147 ARG A CA 1
ATOM 1159 C C . ARG A 1 147 ? -5.292 14.666 4.508 1.00 96.88 147 ARG A C 1
ATOM 1161 O O . ARG A 1 147 ? -5.510 14.503 3.314 1.00 96.88 147 ARG A O 1
ATOM 1168 N N . GLU A 1 148 ? -4.178 14.239 5.105 1.00 97.50 148 GLU A N 1
ATOM 1169 C CA . GLU A 1 148 ? -3.135 13.494 4.380 1.00 97.50 148 GLU A CA 1
ATOM 1170 C C . GLU A 1 148 ? -3.641 12.145 3.855 1.00 97.50 148 GLU A C 1
ATOM 1172 O O . GLU A 1 148 ? -3.293 11.739 2.751 1.00 97.50 148 GLU A O 1
ATOM 1177 N N . PHE A 1 149 ? -4.498 11.466 4.614 1.00 98.06 149 PHE A N 1
ATOM 1178 C CA . PHE A 1 149 ? -5.130 10.220 4.206 1.00 98.06 149 PHE A CA 1
ATOM 1179 C C . PHE A 1 149 ? -6.045 10.428 2.998 1.00 98.06 149 PHE A C 1
ATOM 1181 O O . PHE A 1 149 ? -5.959 9.675 2.036 1.00 98.06 149 PHE A O 1
ATOM 1188 N N . CYS A 1 150 ? -6.868 11.481 2.994 1.00 96.50 150 CYS A N 1
ATOM 1189 C CA . CYS A 1 150 ? -7.747 11.783 1.863 1.00 96.50 150 CYS A CA 1
ATOM 1190 C C . CYS A 1 150 ? -6.982 12.118 0.572 1.00 96.50 150 CYS A C 1
ATOM 1192 O O . CYS A 1 150 ? -7.528 11.893 -0.503 1.00 96.50 150 CYS A O 1
ATOM 1194 N N . LYS A 1 151 ? -5.723 12.580 0.642 1.00 96.75 151 LYS A N 1
ATOM 1195 C CA . LYS A 1 151 ? -4.864 12.764 -0.548 1.00 96.75 151 LYS A CA 1
ATOM 1196 C C . LYS A 1 151 ? -4.506 11.451 -1.241 1.00 96.75 151 LYS A C 1
ATOM 1198 O O . LYS A 1 151 ? -4.087 11.463 -2.391 1.00 96.75 151 LYS A O 1
ATOM 1203 N N . LEU A 1 152 ? -4.687 10.301 -0.584 1.00 97.06 152 LEU A N 1
ATOM 1204 C CA . LEU A 1 152 ? -4.515 9.003 -1.242 1.00 97.06 152 LEU A CA 1
ATOM 1205 C C . LEU A 1 152 ? -5.492 8.812 -2.407 1.00 97.06 152 LEU A C 1
ATOM 1207 O O . LEU A 1 152 ? -5.209 7.991 -3.270 1.00 97.06 152 LEU A O 1
ATOM 1211 N N . LYS A 1 153 ? -6.589 9.580 -2.470 1.00 96.75 153 LYS A N 1
ATOM 1212 C CA . LYS A 1 153 ? -7.494 9.604 -3.627 1.00 96.75 153 LYS A CA 1
ATOM 1213 C C . LYS A 1 153 ? -6.786 10.028 -4.919 1.00 96.75 153 LYS A C 1
ATOM 1215 O O . LYS A 1 153 ? -7.166 9.580 -5.988 1.00 96.75 153 LYS A O 1
ATOM 1220 N N . ASP A 1 154 ? -5.743 10.851 -4.798 1.00 95.88 154 ASP A N 1
ATOM 1221 C CA . ASP A 1 154 ? -4.975 11.368 -5.930 1.00 95.88 154 ASP A CA 1
ATOM 1222 C C . ASP A 1 154 ? -3.911 10.353 -6.394 1.00 95.88 154 ASP A C 1
ATOM 1224 O O . ASP A 1 154 ? -3.195 10.580 -7.372 1.00 95.88 154 ASP A O 1
ATOM 1228 N N . ALA A 1 155 ? -3.766 9.227 -5.682 1.00 97.00 155 ALA A N 1
ATOM 1229 C CA . ALA A 1 155 ? -2.880 8.152 -6.089 1.00 97.00 155 ALA A CA 1
ATOM 1230 C C . ALA A 1 155 ? -3.428 7.454 -7.339 1.00 97.00 155 ALA A C 1
ATOM 1232 O O . ALA A 1 155 ? -4.620 7.209 -7.488 1.00 97.00 155 ALA A O 1
ATOM 1233 N N . LYS A 1 156 ? -2.522 7.041 -8.219 1.00 96.38 156 LYS A N 1
ATOM 1234 C CA . LYS A 1 156 ? -2.850 6.170 -9.348 1.00 96.38 156 LYS A CA 1
ATOM 1235 C C . LYS A 1 156 ? -3.063 4.737 -8.865 1.00 96.38 156 LYS A C 1
ATOM 1237 O O . LYS A 1 156 ? -4.017 4.062 -9.253 1.00 96.38 156 LYS A O 1
ATOM 1242 N N . GLU A 1 157 ? -2.141 4.257 -8.030 1.00 97.50 157 GLU A N 1
ATOM 1243 C CA . GLU A 1 157 ? -2.125 2.882 -7.537 1.00 97.50 157 GLU A CA 1
ATOM 1244 C C . GLU A 1 157 ? -1.668 2.826 -6.083 1.00 97.50 157 GLU A C 1
ATOM 1246 O O . GLU A 1 157 ? -0.703 3.483 -5.692 1.00 97.50 157 GLU A O 1
ATOM 1251 N N . ILE A 1 158 ? -2.318 1.974 -5.292 1.00 98.25 158 ILE A N 1
ATOM 1252 C CA . ILE A 1 158 ? -1.918 1.679 -3.917 1.00 98.25 158 ILE A CA 1
ATOM 1253 C C . ILE A 1 158 ? -1.419 0.236 -3.852 1.00 98.25 158 ILE A C 1
ATOM 1255 O O . ILE A 1 158 ? -2.148 -0.713 -4.140 1.00 98.25 158 ILE A O 1
ATOM 1259 N N . GLY A 1 159 ? -0.152 0.062 -3.482 1.00 97.75 159 GLY A N 1
ATOM 1260 C CA . GLY A 1 159 ? 0.573 -1.201 -3.578 1.00 97.75 159 GLY A CA 1
ATOM 1261 C C . GLY A 1 159 ? 0.776 -1.929 -2.249 1.00 97.75 159 GLY A C 1
ATOM 1262 O O . GLY A 1 159 ? 1.165 -1.334 -1.243 1.00 97.75 159 GLY A O 1
ATOM 1263 N N . CYS A 1 160 ? 0.585 -3.251 -2.263 1.00 97.62 160 CYS A N 1
ATOM 1264 C CA . CYS A 1 160 ? 0.940 -4.177 -1.180 1.00 97.62 160 CYS A CA 1
ATOM 1265 C C . CYS A 1 160 ? 1.509 -5.493 -1.751 1.00 97.62 160 CYS A C 1
ATOM 1267 O O . CYS A 1 160 ? 1.306 -5.800 -2.919 1.00 97.62 160 CYS A O 1
ATOM 1269 N N . PHE A 1 161 ? 2.223 -6.294 -0.954 1.00 97.06 161 PHE A N 1
ATOM 1270 C CA . PHE A 1 161 ? 2.730 -7.611 -1.374 1.00 97.06 161 PHE A CA 1
ATOM 1271 C C . PHE A 1 161 ? 1.687 -8.739 -1.313 1.00 97.06 161 PHE A C 1
ATOM 1273 O O . PHE A 1 161 ? 1.959 -9.838 -1.790 1.00 97.06 161 PHE A O 1
ATOM 1280 N N . CYS A 1 162 ? 0.512 -8.514 -0.725 1.00 95.62 162 CYS A N 1
ATOM 1281 C CA . CYS A 1 162 ? -0.565 -9.506 -0.718 1.00 95.62 162 CYS A CA 1
ATOM 1282 C C . CYS A 1 162 ? -1.073 -9.760 -2.145 1.00 95.62 162 CYS A C 1
ATOM 1284 O O . CYS A 1 162 ? -1.090 -8.835 -2.960 1.00 95.62 162 CYS A O 1
ATOM 1286 N N . GLY A 1 163 ? -1.442 -11.010 -2.442 1.00 93.69 163 GLY A N 1
ATOM 1287 C CA . GLY A 1 163 ? -1.955 -11.402 -3.759 1.00 93.69 163 GLY A CA 1
ATOM 1288 C C . GLY A 1 163 ? -3.241 -10.650 -4.138 1.00 93.69 163 GLY A C 1
ATOM 1289 O O . GLY A 1 163 ? -3.889 -10.091 -3.252 1.00 93.69 163 GLY A O 1
ATOM 1290 N N . PRO A 1 164 ? -3.595 -10.598 -5.433 1.00 91.44 164 PRO A N 1
ATOM 1291 C CA . PRO A 1 164 ? -4.775 -9.876 -5.913 1.00 91.44 164 PRO A CA 1
ATOM 1292 C C . PRO A 1 164 ? -6.086 -10.451 -5.364 1.00 91.44 164 PRO A C 1
ATOM 1294 O O . PRO A 1 164 ? -6.967 -9.681 -5.007 1.00 91.44 164 PRO A O 1
ATOM 1297 N N . ASP A 1 165 ? -6.171 -11.773 -5.203 1.00 92.19 165 ASP A N 1
ATOM 1298 C CA . ASP A 1 165 ? -7.393 -12.471 -4.772 1.00 92.19 165 ASP A CA 1
ATOM 1299 C C . ASP A 1 165 ? -7.481 -12.657 -3.247 1.00 92.19 165 ASP A C 1
ATOM 1301 O O . ASP A 1 165 ? -8.295 -13.426 -2.741 1.00 92.19 165 ASP A O 1
ATOM 1305 N N . VAL A 1 166 ? -6.605 -11.987 -2.492 1.00 94.06 166 VAL A N 1
ATOM 1306 C CA . VAL A 1 166 ? -6.535 -12.106 -1.033 1.00 94.06 166 VAL A CA 1
ATOM 1307 C C . VAL A 1 166 ? -6.851 -10.762 -0.408 1.00 94.06 166 VAL A C 1
ATOM 1309 O O . VAL A 1 166 ? -6.101 -9.801 -0.586 1.00 94.06 166 VAL A O 1
ATOM 1312 N N . GLN A 1 167 ? -7.915 -10.729 0.397 1.00 95.50 167 GLN A N 1
ATOM 1313 C CA . GLN A 1 167 ? -8.231 -9.563 1.209 1.00 95.50 167 GLN A CA 1
ATOM 1314 C C . GLN A 1 167 ? -7.051 -9.226 2.127 1.00 95.50 167 GLN A C 1
ATOM 1316 O O . GLN A 1 167 ? -6.524 -10.075 2.852 1.00 95.50 167 GLN A O 1
ATOM 1321 N N . CYS A 1 168 ? -6.629 -7.969 2.098 1.00 96.88 168 CYS A N 1
ATOM 1322 C CA . CYS A 1 168 ? -5.505 -7.483 2.876 1.00 96.88 168 CYS A CA 1
ATOM 1323 C C . CYS A 1 168 ? -5.730 -6.056 3.386 1.00 96.88 168 CYS A C 1
ATOM 1325 O O . CYS A 1 168 ? -6.782 -5.444 3.205 1.00 96.88 168 CYS A O 1
ATOM 1327 N N . HIS A 1 169 ? -4.712 -5.494 4.040 1.00 97.50 169 HIS A N 1
ATOM 1328 C CA . HIS A 1 169 ? -4.812 -4.163 4.636 1.00 97.50 169 HIS A CA 1
ATOM 1329 C C . HIS A 1 169 ? -4.969 -3.045 3.598 1.00 97.50 169 HIS A C 1
ATOM 1331 O O . HIS A 1 169 ? -5.597 -2.035 3.889 1.00 97.50 169 HIS A O 1
ATOM 1337 N N . ARG A 1 170 ? -4.456 -3.229 2.374 1.00 97.81 170 ARG A N 1
ATOM 1338 C CA . ARG A 1 170 ? -4.676 -2.291 1.260 1.00 97.81 170 ARG A CA 1
ATOM 1339 C C . ARG A 1 170 ? -6.164 -2.146 0.951 1.00 97.81 170 ARG A C 1
ATOM 1341 O O . ARG A 1 170 ? -6.623 -1.040 0.702 1.00 97.81 170 ARG A O 1
ATOM 1348 N N . ASP A 1 171 ? -6.907 -3.246 0.978 1.00 97.88 171 ASP A N 1
ATOM 1349 C CA . ASP A 1 171 ? -8.320 -3.231 0.604 1.00 97.88 171 ASP A CA 1
ATOM 1350 C C . ASP A 1 171 ? -9.150 -2.541 1.697 1.00 97.88 171 ASP A C 1
ATOM 1352 O O . ASP A 1 171 ? -10.034 -1.748 1.390 1.00 97.88 171 ASP A O 1
ATOM 1356 N N . ILE A 1 172 ? -8.789 -2.732 2.974 1.00 98.25 172 ILE A N 1
ATOM 1357 C CA . ILE A 1 172 ? -9.350 -1.949 4.091 1.00 98.25 172 ILE A CA 1
ATOM 1358 C C . ILE A 1 172 ? -9.060 -0.461 3.913 1.00 98.25 172 ILE A C 1
ATOM 1360 O O . ILE A 1 172 ? -9.957 0.359 4.081 1.00 98.25 172 ILE A O 1
ATOM 1364 N N . LEU A 1 173 ? -7.823 -0.111 3.561 1.00 98.06 173 LEU A N 1
ATOM 1365 C CA . LEU A 1 173 ? -7.423 1.274 3.342 1.00 98.06 173 LEU A CA 1
ATOM 1366 C C . LEU A 1 173 ? -8.270 1.928 2.242 1.00 98.06 173 LEU A C 1
ATOM 1368 O O . LEU A 1 173 ? -8.783 3.023 2.456 1.00 98.06 173 LEU A O 1
ATOM 1372 N N . LEU A 1 174 ? -8.473 1.242 1.112 1.00 97.62 174 LEU A N 1
ATOM 1373 C CA . LEU A 1 174 ? -9.319 1.715 0.012 1.00 97.62 174 LEU A CA 1
ATOM 1374 C C . LEU A 1 174 ? -10.785 1.884 0.433 1.00 97.62 174 LEU A C 1
ATOM 1376 O O . LEU A 1 174 ? -11.383 2.910 0.132 1.00 97.62 174 LEU A O 1
ATOM 1380 N N . GLN A 1 175 ? -11.346 0.929 1.178 1.00 97.38 175 GLN A N 1
ATOM 1381 C CA . GLN A 1 175 ? -12.724 1.012 1.683 1.00 97.38 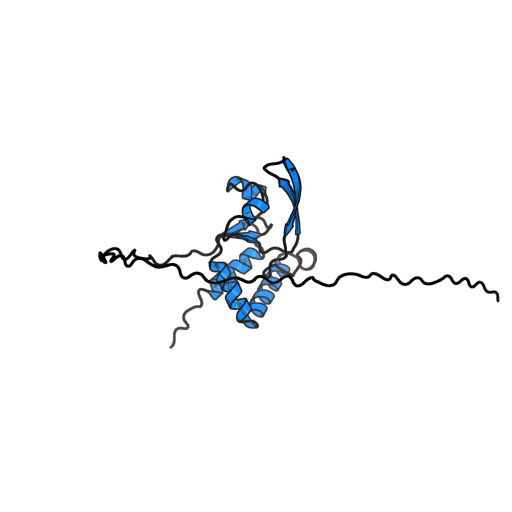175 GLN A CA 1
ATOM 1382 C C . GLN A 1 175 ? -12.920 2.174 2.662 1.00 97.38 175 GLN A C 1
ATOM 1384 O O . GLN A 1 175 ? -13.932 2.874 2.616 1.00 97.38 175 GLN A O 1
ATOM 1389 N N . VAL A 1 176 ? -11.956 2.387 3.563 1.00 97.12 176 VAL A N 1
ATOM 1390 C CA . VAL A 1 176 ? -12.004 3.507 4.506 1.00 97.12 176 VAL A CA 1
ATOM 1391 C C . VAL A 1 176 ? -11.853 4.825 3.750 1.00 97.12 176 VAL A C 1
ATOM 1393 O O . VAL A 1 176 ? -12.594 5.758 4.040 1.00 97.12 176 VAL A O 1
ATOM 1396 N N . LEU A 1 177 ? -10.951 4.902 2.767 1.00 97.19 177 LEU A N 1
ATOM 1397 C CA . LEU A 1 177 ? -10.783 6.080 1.913 1.00 97.19 177 LEU A CA 1
ATOM 1398 C C . LEU A 1 177 ? -12.084 6.437 1.195 1.00 97.19 177 LEU A C 1
ATOM 1400 O O . LEU A 1 177 ? -12.558 7.560 1.344 1.00 97.19 177 LEU A O 1
ATOM 1404 N N . ASP A 1 178 ? -12.697 5.469 0.522 1.00 95.94 178 ASP A N 1
ATOM 1405 C CA . ASP A 1 178 ? -13.983 5.641 -0.150 1.00 95.94 178 ASP A CA 1
ATOM 1406 C C . ASP A 1 178 ? -15.063 6.171 0.811 1.00 95.94 178 ASP A C 1
ATOM 1408 O O . ASP A 1 178 ? -15.681 7.207 0.564 1.00 95.94 178 ASP A O 1
ATOM 1412 N N . SER A 1 179 ? -15.183 5.555 1.991 1.00 94.62 179 SER A N 1
ATOM 1413 C CA . SER A 1 179 ? -16.137 5.973 3.028 1.00 94.62 179 SER A CA 1
ATOM 1414 C C . SER A 1 179 ? -15.902 7.403 3.542 1.00 94.62 179 SER A C 1
ATOM 1416 O O . SER A 1 179 ? -16.847 8.073 3.961 1.00 94.62 179 SER A O 1
ATOM 1418 N N . LYS A 1 180 ? -14.650 7.890 3.561 1.00 94.38 180 LYS A N 1
ATOM 1419 C CA . LYS A 1 180 ? -14.331 9.266 3.991 1.00 94.38 180 LYS A CA 1
ATOM 1420 C C . LYS A 1 180 ? -14.608 10.301 2.905 1.00 94.38 180 LYS A C 1
ATOM 1422 O O . LYS A 1 180 ? -14.884 11.449 3.251 1.00 94.38 180 LYS A O 1
ATOM 1427 N N . LEU A 1 181 ? -14.544 9.913 1.634 1.00 91.81 181 LEU A N 1
ATOM 1428 C CA . LEU A 1 181 ? -14.825 10.794 0.500 1.00 91.81 181 LEU A CA 1
ATOM 1429 C C . LEU A 1 181 ? -16.328 10.891 0.218 1.00 91.81 181 LEU A C 1
ATOM 1431 O O . LEU A 1 181 ? -16.835 11.986 -0.009 1.00 91.81 181 LEU A O 1
ATOM 1435 N N . HIS A 1 182 ? -17.047 9.773 0.315 1.00 85.88 182 HIS A N 1
ATOM 1436 C CA . HIS A 1 182 ? -18.464 9.668 -0.035 1.00 85.88 182 HIS A CA 1
ATOM 1437 C C . HIS A 1 182 ? -19.392 9.677 1.180 1.00 85.88 182 HIS A C 1
ATOM 1439 O O . HIS A 1 182 ? -20.402 8.974 1.191 1.00 85.88 182 HIS A O 1
ATOM 1445 N N . ARG A 1 183 ? -19.079 10.470 2.219 1.00 70.50 183 ARG A N 1
ATOM 1446 C CA . ARG A 1 183 ? -19.967 10.605 3.387 1.00 70.50 183 ARG A CA 1
ATOM 1447 C C . ARG A 1 183 ? -21.403 10.819 2.881 1.00 70.50 183 ARG A C 1
ATOM 1449 O O . ARG A 1 183 ? -21.588 11.732 2.070 1.00 70.50 183 ARG A O 1
ATOM 1456 N N . PRO A 1 184 ? -22.408 10.036 3.327 1.00 53.31 184 PRO A N 1
ATOM 1457 C CA . PRO A 1 184 ? -23.781 10.337 2.961 1.00 53.31 184 PRO A CA 1
ATOM 1458 C C . PRO A 1 184 ? -24.025 11.786 3.371 1.00 53.31 184 PRO A C 1
ATOM 1460 O O . PRO A 1 184 ? -23.710 12.166 4.508 1.00 53.31 184 PRO A O 1
ATOM 1463 N N . ARG A 1 185 ? -24.494 12.616 2.427 1.00 47.06 185 ARG A N 1
ATOM 1464 C CA . ARG A 1 185 ? -25.066 13.917 2.778 1.00 47.06 185 ARG A CA 1
ATOM 1465 C C . ARG A 1 185 ? -26.029 13.604 3.912 1.00 47.06 185 ARG A C 1
ATOM 1467 O O . ARG A 1 185 ? -26.923 12.787 3.734 1.00 47.06 185 ARG A O 1
ATOM 1474 N N . ALA A 1 186 ? -25.757 14.130 5.103 1.00 52.22 186 ALA A N 1
ATOM 1475 C CA . ALA A 1 186 ? -26.731 14.046 6.168 1.00 52.22 186 ALA A CA 1
ATOM 1476 C C . ALA A 1 186 ? -27.951 14.774 5.611 1.00 52.22 186 ALA A C 1
ATOM 1478 O O . ALA A 1 186 ? -27.890 15.990 5.431 1.00 52.22 186 ALA A O 1
ATOM 1479 N N . ASP A 1 187 ? -28.974 14.018 5.221 1.00 48.00 187 ASP A N 1
ATOM 1480 C CA . ASP A 1 187 ? -30.256 14.576 4.842 1.00 48.00 187 ASP A CA 1
ATOM 1481 C C . ASP A 1 187 ? -30.727 15.367 6.059 1.00 48.00 187 ASP A C 1
ATOM 1483 O O . ASP A 1 187 ? -31.073 14.810 7.104 1.00 48.00 187 ASP A O 1
ATOM 1487 N N . VAL A 1 188 ? -30.602 16.687 5.946 1.00 47.25 188 VAL A N 1
ATOM 1488 C CA . VAL A 1 188 ? -31.159 17.647 6.886 1.00 47.25 188 VAL A CA 1
ATOM 1489 C C . VAL A 1 188 ? -32.668 17.462 6.776 1.00 47.25 188 VAL A C 1
ATOM 1491 O O . VAL A 1 188 ? -33.267 17.883 5.789 1.00 47.25 188 VAL A O 1
ATOM 1494 N N . LYS A 1 189 ? -33.244 16.731 7.733 1.00 40.84 189 LYS A N 1
ATOM 1495 C CA . LYS A 1 189 ? -34.687 16.726 7.972 1.00 40.84 189 LYS A CA 1
ATOM 1496 C C . LYS A 1 189 ? -35.111 18.041 8.604 1.00 40.84 189 LYS A C 1
ATOM 1498 O O . LYS A 1 189 ? -34.354 18.533 9.472 1.00 40.84 189 LYS A O 1
#

Foldseek 3Di:
DDDDDDDDDDDDDDDDDDDDDDDDDDDDDDDDDDDDDDDDDDDDDPPPPDPPPLDAAAEAAQPQVRVVVVPANHSVRQVPDPLEAEQAAWDWDWDQDPPPRDIDIDTDHHDPLHQPQDCVVQNFVRSQVVSLVVVVVVCVVDVVVVVVLLCNSSHNYYYDNDDPPDDHSSVSSSVVSCCSVCPPPPPPD

Radius of gyration: 27.9 Å; chains: 1; bounding box: 78×63×80 Å